Protein 3UMF (pdb70)

CATH classification: 3.40.50.300

Sequence (188 aa):
QKLAKAKVIFVLGGPGSGKGTQCEKLVQKFHFNHLSSGDLLRAEVQSGSPKGKELKAMMERGELVPLEVVLALLKEAMIKLVDKNCHFLIDGYPRELDQGIKFEKEVCPCLCVINFDVSEEVMRKRLLKRVDDNEETIVKRFRTFNELTKPVIEHYKQQNKVITIDASGTVDAIFDKVNHELQKFGVK

Structure (mmCIF, N/CA/C/O backbone):
data_3UMF
#
_entry.id   3UMF
#
_cell.length_a   82.695
_cell.length_b   82.695
_cell.length_c   66.730
_cell.angle_alpha   90.000
_cell.angle_beta   90.000
_cell.angle_gamma   90.000
#
_symmetry.space_group_name_H-M   'P 41 21 2'
#
loop_
_entity.id
_entity.type
_entity.pdbx_description
1 polymer 'Adenylate kinase'
2 water water
#
loop_
_atom_site.group_PDB
_atom_site.id
_atom_site.type_symbol
_atom_site.label_atom_id
_atom_site.label_alt_id
_atom_site.label_comp_id
_atom_site.label_asym_id
_atom_site.label_entity_id
_atom_site.label_seq_id
_atom_site.pdbx_PDB_ins_code
_atom_site.Cartn_x
_atom_site.Cartn_y
_atom_site.Cartn_z
_atom_site.occupancy
_atom_site.B_iso_or_equiv
_atom_site.auth_seq_id
_atom_site.auth_comp_id
_atom_site.auth_asym_id
_atom_site.auth_atom_id
_atom_site.pdbx_PDB_model_num
ATOM 1 N N . GLN A 1 24 ? 9.703 -17.409 -11.482 1.00 84.86 4 GLN A N 1
ATOM 2 C CA . GLN A 1 24 ? 10.472 -17.887 -10.340 1.00 79.03 4 GLN A CA 1
ATOM 3 C C . GLN A 1 24 ? 9.632 -17.835 -9.067 1.00 76.85 4 GLN A C 1
ATOM 4 O O . GLN A 1 24 ? 8.611 -17.150 -9.017 1.00 68.03 4 GLN A O 1
ATOM 6 N N . LYS A 1 25 ? 10.058 -18.573 -8.046 1.00 80.46 5 LYS A N 1
ATOM 7 C CA . LYS A 1 25 ? 9.412 -18.516 -6.739 1.00 80.85 5 LYS A CA 1
ATOM 8 C C . LYS A 1 25 ? 9.864 -17.251 -6.024 1.00 77.68 5 LYS A C 1
ATOM 9 O O . LYS A 1 25 ? 9.273 -16.834 -5.027 1.00 76.41 5 LYS A O 1
ATOM 11 N N . LEU A 1 26 ? 10.919 -16.648 -6.563 1.00 73.18 6 LEU A N 1
ATOM 12 C CA . LEU A 1 26 ? 11.493 -15.424 -6.033 1.00 72.92 6 LEU A CA 1
ATOM 13 C C . LEU A 1 26 ? 10.900 -14.213 -6.745 1.00 78.37 6 LEU A C 1
ATOM 14 O O . LEU A 1 26 ? 11.630 -13.345 -7.225 1.00 81.56 6 LEU A O 1
ATOM 19 N N . ALA A 1 27 ? 9.574 -14.166 -6.820 1.00 79.22 7 ALA A N 1
ATOM 20 C CA . ALA A 1 27 ? 8.879 -13.039 -7.426 1.00 78.46 7 ALA A CA 1
ATOM 21 C C . ALA A 1 27 ? 8.336 -12.157 -6.318 1.00 77.77 7 ALA A C 1
ATOM 22 O O . ALA A 1 27 ? 8.211 -10.940 -6.470 1.00 76.16 7 ALA A O 1
ATOM 24 N N . LYS A 1 28 ? 8.018 -12.790 -5.196 1.00 76.52 8 LYS A N 1
ATOM 25 C CA . LYS A 1 28 ? 7.523 -12.090 -4.022 1.00 74.76 8 LYS A CA 1
ATOM 26 C C . LYS A 1 28 ? 8.663 -11.492 -3.189 1.00 67.98 8 LYS A C 1
ATOM 27 O O . LYS A 1 28 ? 8.431 -10.633 -2.341 1.00 68.36 8 LYS A O 1
ATOM 29 N N . ALA A 1 29 ? 9.892 -11.932 -3.452 1.00 58.95 9 ALA A N 1
ATOM 30 C CA . ALA A 1 29 ? 11.054 -11.549 -2.646 1.00 47.07 9 ALA A CA 1
ATOM 31 C C . ALA A 1 29 ? 11.379 -10.056 -2.659 1.00 43.41 9 ALA A C 1
ATOM 32 O O . ALA A 1 29 ? 11.445 -9.427 -3.717 1.00 42.92 9 ALA A O 1
ATOM 34 N N . LYS A 1 30 ? 11.575 -9.504 -1.463 1.00 36.18 10 LYS A N 1
ATOM 35 C CA . LYS A 1 30 ? 12.033 -8.131 -1.283 1.00 38.20 10 LYS A CA 1
ATOM 36 C C . LYS A 1 30 ? 13.424 -8.158 -0.667 1.00 42.15 10 LYS A C 1
ATOM 37 O O . LYS A 1 30 ? 13.595 -8.581 0.476 1.00 41.96 10 LYS A O 1
ATOM 43 N N . VAL A 1 31 ? 14.415 -7.702 -1.426 1.00 34.59 11 VAL A N 1
ATOM 44 C CA . VAL A 1 31 ? 15.807 -7.808 -1.006 1.00 32.41 11 VAL A CA 1
ATOM 45 C C . VAL A 1 31 ? 16.391 -6.468 -0.580 1.00 31.87 11 VAL A C 1
ATOM 46 O O . VAL A 1 31 ? 16.348 -5.489 -1.328 1.00 32.13 11 VAL A O 1
ATOM 50 N N . ILE A 1 32 ? 16.935 -6.432 0.630 1.00 29.20 12 ILE A N 1
ATOM 51 C CA . ILE A 1 32 ? 17.555 -5.228 1.157 1.00 27.65 12 ILE A CA 1
ATOM 52 C C . ILE A 1 32 ? 19.057 -5.430 1.313 1.00 31.59 12 ILE A C 1
ATOM 53 O O . ILE A 1 32 ? 19.510 -6.168 2.191 1.00 30.08 12 ILE A O 1
ATOM 58 N N . PHE A 1 33 ? 19.831 -4.786 0.449 1.00 30.44 13 PHE A N 1
ATOM 59 C CA . PHE A 1 33 ? 21.281 -4.795 0.580 1.00 28.35 13 PHE A CA 1
ATOM 60 C C . PHE A 1 33 ? 21.680 -3.899 1.755 1.00 31.14 13 PHE A C 1
ATOM 61 O O . PHE A 1 33 ? 21.146 -2.801 1.911 1.00 26.31 13 PHE A O 1
ATOM 69 N N . VAL A 1 34 ? 22.610 -4.365 2.582 1.00 26.15 14 VAL A N 1
ATOM 70 C CA . VAL A 1 34 ? 23.091 -3.567 3.710 1.00 25.00 14 VAL A CA 1
ATOM 71 C C . VAL A 1 34 ? 24.602 -3.346 3.639 1.00 26.57 14 VAL A C 1
ATOM 72 O O . VAL A 1 34 ? 25.385 -4.301 3.591 1.00 27.47 14 VAL A O 1
ATOM 76 N N . LEU A 1 35 ? 25.000 -2.078 3.628 1.00 20.68 15 LEU A N 1
ATOM 77 C CA . LEU A 1 35 ? 26.410 -1.708 3.565 1.00 22.78 15 LEU A CA 1
ATOM 78 C C . LEU A 1 35 ? 26.835 -0.907 4.791 1.00 21.41 15 LEU A C 1
ATOM 79 O O . LEU A 1 35 ? 26.064 -0.108 5.320 1.00 22.00 15 LEU A O 1
ATOM 84 N N . GLY A 1 36 ? 28.068 -1.125 5.234 1.00 22.29 16 GLY A N 1
ATOM 85 C CA . GLY A 1 36 ? 28.609 -0.403 6.369 1.00 27.89 16 GLY A CA 1
ATOM 86 C C . GLY A 1 36 ? 30.029 -0.825 6.684 1.00 29.87 16 GLY A C 1
ATOM 87 O O . GLY A 1 36 ? 30.312 -2.012 6.858 1.00 31.80 16 GLY A O 1
ATOM 88 N N . GLY A 1 37 ? 30.928 0.152 6.757 1.00 26.25 17 GLY A N 1
ATOM 89 C CA . GLY A 1 37 ? 32.323 -0.126 7.037 1.00 24.61 17 GLY A CA 1
ATOM 90 C C . GLY A 1 37 ? 32.622 -0.059 8.520 1.00 21.98 17 GLY A C 1
ATOM 91 O O . GLY A 1 37 ? 31.705 -0.122 9.341 1.00 29.36 17 GLY A O 1
ATOM 92 N N . PRO A 1 38 ? 33.913 0.065 8.874 1.00 26.51 18 PRO A N 1
ATOM 93 C CA . PRO A 1 38 ? 34.340 0.162 10.276 1.00 24.25 18 PRO A CA 1
ATOM 94 C C . PRO A 1 38 ? 33.692 1.366 10.959 1.00 25.84 18 PRO A C 1
ATOM 95 O O . PRO A 1 38 ? 33.701 2.462 10.393 1.00 25.11 18 PRO A O 1
ATOM 99 N N . GLY A 1 39 ? 33.117 1.160 12.140 1.00 27.65 19 GLY A N 1
ATOM 100 C CA . GLY A 1 39 ? 32.479 2.238 12.877 1.00 33.46 19 GLY A CA 1
ATOM 101 C C . GLY A 1 39 ? 31.019 2.492 12.538 1.00 33.26 19 GLY A C 1
ATOM 102 O O . GLY A 1 39 ? 30.368 3.311 13.188 1.00 32.64 19 GLY A O 1
ATOM 103 N N . SER A 1 40 ? 30.497 1.798 11.529 1.00 27.56 20 SER A N 1
ATOM 104 C CA . SER A 1 40 ? 29.119 2.011 11.084 1.00 27.76 20 SER A CA 1
ATOM 105 C C . SER A 1 40 ? 28.081 1.480 12.070 1.00 34.55 20 SER A C 1
ATOM 106 O O . SER A 1 40 ? 26.988 2.036 12.192 1.00 30.23 20 SER A O 1
ATOM 109 N N . GLY A 1 41 ? 28.423 0.392 12.753 1.00 28.68 21 GLY A N 1
ATOM 110 C CA . GLY A 1 41 ? 27.504 -0.263 13.666 1.00 32.17 21 GLY A CA 1
ATOM 111 C C . GLY A 1 41 ? 26.383 -0.990 12.947 1.00 38.36 21 GLY A C 1
ATOM 112 O O . GLY A 1 41 ? 25.296 -1.158 13.501 1.00 36.40 21 GLY A O 1
ATOM 113 N N . LYS A 1 42 ? 26.647 -1.428 11.717 1.00 35.40 22 LYS A N 1
ATOM 114 C CA . LYS A 1 42 ? 25.621 -2.072 10.898 1.00 36.76 22 LYS A CA 1
ATOM 115 C C . LYS A 1 42 ? 25.182 -3.415 11.474 1.00 31.61 22 LYS A C 1
ATOM 116 O O . LYS A 1 42 ? 24.036 -3.829 11.291 1.00 33.20 22 LYS A O 1
ATOM 122 N N . GLY A 1 43 ? 26.093 -4.087 12.172 1.00 27.95 23 GLY A N 1
ATOM 123 C CA . GLY A 1 43 ? 25.799 -5.377 12.768 1.00 30.53 23 GLY A CA 1
ATOM 124 C C . GLY A 1 43 ? 24.657 -5.289 13.761 1.00 34.12 23 GLY A C 1
ATOM 125 O O . GLY A 1 43 ? 23.723 -6.092 13.718 1.00 38.12 23 GLY A O 1
ATOM 126 N N . THR A 1 44 ? 24.733 -4.308 14.655 1.00 31.56 24 THR A N 1
ATOM 127 C CA . THR A 1 44 ? 23.699 -4.098 15.657 1.00 38.86 24 THR A CA 1
ATOM 128 C C . THR A 1 44 ? 22.358 -3.777 14.998 1.00 34.76 24 THR A C 1
ATOM 129 O O . THR A 1 44 ? 21.326 -4.333 15.369 1.00 29.21 24 THR A O 1
ATOM 133 N N . GLN A 1 45 ? 22.384 -2.895 14.006 1.00 30.16 25 GLN A N 1
ATOM 134 C CA . GLN A 1 45 ? 21.166 -2.483 13.313 1.00 29.98 25 GLN A CA 1
ATOM 135 C C . GLN A 1 45 ? 20.479 -3.650 12.600 1.00 33.60 25 GLN A C 1
ATOM 136 O O . GLN A 1 45 ? 19.256 -3.772 12.650 1.00 32.40 25 GLN A O 1
ATOM 142 N N . CYS A 1 46 ? 21.264 -4.511 11.955 1.00 29.19 26 CYS A N 1
ATOM 143 C CA . CYS A 1 46 ? 20.714 -5.691 11.287 1.00 33.44 26 CYS A CA 1
ATOM 144 C C . CYS A 1 46 ? 20.032 -6.643 12.268 1.00 34.85 26 CYS A C 1
ATOM 145 O O . CYS A 1 46 ? 18.985 -7.213 11.960 1.00 31.43 26 CYS A O 1
ATOM 148 N N . GLU A 1 47 ? 20.629 -6.818 13.442 1.00 33.77 27 GLU A N 1
ATOM 149 C CA . GLU A 1 47 ? 20.050 -7.674 14.474 1.00 35.34 27 GLU A CA 1
ATOM 150 C C . GLU A 1 47 ? 18.703 -7.134 14.924 1.00 30.73 27 GLU A C 1
ATOM 151 O O . GLU A 1 47 ? 17.746 -7.887 15.094 1.00 30.40 27 GLU A O 1
ATOM 157 N N . LYS A 1 48 ? 18.639 -5.821 15.114 1.00 29.00 28 LYS A N 1
ATOM 158 C CA . LYS A 1 48 ? 17.422 -5.181 15.593 1.00 32.92 28 LYS A CA 1
ATOM 159 C C . LYS A 1 48 ? 16.322 -5.213 14.536 1.00 31.89 28 LYS A C 1
ATOM 160 O O . LYS A 1 48 ? 15.148 -5.367 14.865 1.00 33.19 28 LYS A O 1
ATOM 166 N N . LEU A 1 49 ? 16.705 -5.085 13.268 1.00 30.55 29 LEU A N 1
ATOM 167 C CA . LEU A 1 49 ? 15.746 -5.169 12.166 1.00 31.03 29 LEU A CA 1
ATOM 168 C C . LEU A 1 49 ? 15.120 -6.558 12.072 1.00 30.64 29 LEU A C 1
ATOM 169 O O . LEU A 1 49 ? 13.908 -6.693 11.913 1.00 31.49 29 LEU A O 1
ATOM 174 N N . VAL A 1 50 ? 15.957 -7.586 12.168 1.00 32.70 30 VAL A N 1
ATOM 175 C CA . VAL A 1 50 ? 15.488 -8.966 12.134 1.00 40.52 30 VAL A CA 1
ATOM 176 C C . VAL A 1 50 ? 14.569 -9.248 13.316 1.00 43.90 30 VAL A C 1
ATOM 177 O O . VAL A 1 50 ? 13.571 -9.954 13.184 1.00 46.02 30 VAL A O 1
ATOM 181 N N . GLN A 1 51 ? 14.898 -8.680 14.470 1.00 42.92 31 GLN A N 1
ATOM 182 C CA . GLN A 1 51 ? 14.084 -8.871 15.663 1.00 46.77 31 GLN A CA 1
ATOM 183 C C . GLN A 1 51 ? 12.711 -8.213 15.518 1.00 46.62 31 GLN A C 1
ATOM 184 O O . GLN A 1 51 ? 11.692 -8.817 15.850 1.00 44.06 31 GLN A O 1
ATOM 190 N N . LYS A 1 52 ? 12.683 -6.984 15.011 1.00 34.24 32 LYS A N 1
ATOM 191 C CA . LYS A 1 52 ? 11.426 -6.257 14.854 1.00 39.34 32 LYS A CA 1
ATOM 192 C C . LYS A 1 52 ? 10.590 -6.767 13.680 1.00 40.84 32 LYS A C 1
ATOM 193 O O . LYS A 1 52 ? 9.383 -6.963 13.814 1.00 43.18 32 LYS A O 1
ATOM 199 N N . PHE A 1 53 ? 11.227 -6.985 12.533 1.00 36.28 33 PHE A N 1
ATOM 200 C CA . PHE A 1 53 ? 10.486 -7.293 11.309 1.00 38.59 33 PHE A CA 1
ATOM 201 C C . PHE A 1 53 ? 10.467 -8.763 10.897 1.00 36.06 33 PHE A C 1
ATOM 202 O O . PHE A 1 53 ? 9.761 -9.124 9.956 1.00 41.47 33 PHE A O 1
ATOM 210 N N . HIS A 1 54 ? 11.251 -9.592 11.582 1.00 42.64 34 HIS A N 1
ATOM 211 C CA . HIS A 1 54 ? 11.333 -11.025 11.284 1.00 47.10 34 HIS A CA 1
ATOM 212 C C . HIS A 1 54 ? 11.933 -11.279 9.899 1.00 46.65 34 HIS A C 1
ATOM 213 O O . HIS A 1 54 ? 11.614 -12.274 9.243 1.00 39.38 34 HIS A O 1
ATOM 220 N N . PHE A 1 55 ? 12.804 -10.374 9.459 1.00 42.76 35 PHE A N 1
ATOM 221 C CA . PHE A 1 55 ? 13.496 -10.521 8.183 1.00 38.40 35 PHE A CA 1
ATOM 222 C C . PHE A 1 55 ? 14.349 -11.782 8.178 1.00 38.02 35 PHE A C 1
ATOM 223 O O . PHE A 1 55 ? 14.890 -12.170 9.211 1.00 41.64 35 PHE A O 1
ATOM 231 N N . ASN A 1 56 ? 14.475 -12.426 7.021 1.00 37.36 36 ASN A N 1
ATOM 232 C CA . ASN A 1 56 ? 15.531 -13.422 6.850 1.00 38.50 36 ASN A CA 1
ATOM 233 C C . ASN A 1 56 ? 16.871 -12.693 6.805 1.00 39.23 36 ASN A C 1
ATOM 234 O O . ASN A 1 56 ? 16.979 -11.615 6.219 1.00 45.57 36 ASN A O 1
ATOM 239 N N . HIS A 1 57 ? 17.887 -13.265 7.439 1.00 39.60 37 HIS A N 1
ATOM 240 C CA . HIS A 1 57 ? 19.192 -12.622 7.498 1.00 41.40 37 HIS A CA 1
ATOM 241 C C . HIS A 1 57 ? 20.243 -13.514 6.844 1.00 41.88 37 HIS A C 1
ATOM 242 O O . HIS A 1 57 ? 20.519 -14.618 7.317 1.00 42.45 37 HIS A O 1
ATOM 249 N N . LEU A 1 58 ? 20.815 -13.032 5.746 1.00 38.25 38 LEU A N 1
ATOM 250 C CA . LEU A 1 58 ? 21.791 -13.807 4.992 1.00 33.70 38 LEU A CA 1
ATOM 251 C C . LEU A 1 58 ? 23.140 -13.101 4.948 1.00 29.81 38 LEU A C 1
ATOM 252 O O . LEU A 1 58 ? 23.209 -11.882 4.809 1.00 28.02 38 LEU A O 1
ATOM 257 N N . SER A 1 59 ? 24.212 -13.878 5.058 1.00 30.36 39 SER A N 1
ATOM 258 C CA . SER A 1 59 ? 25.559 -13.358 4.873 1.00 35.70 39 SER A CA 1
ATOM 259 C C . SER A 1 59 ? 26.380 -14.392 4.114 1.00 35.45 39 SER A C 1
ATOM 260 O O . SER A 1 59 ? 26.161 -15.592 4.268 1.00 34.96 39 SER A O 1
ATOM 263 N N . SER A 1 60 ? 27.318 -13.929 3.293 1.00 34.62 40 SER A N 1
ATOM 264 C CA . SER A 1 60 ? 28.122 -14.836 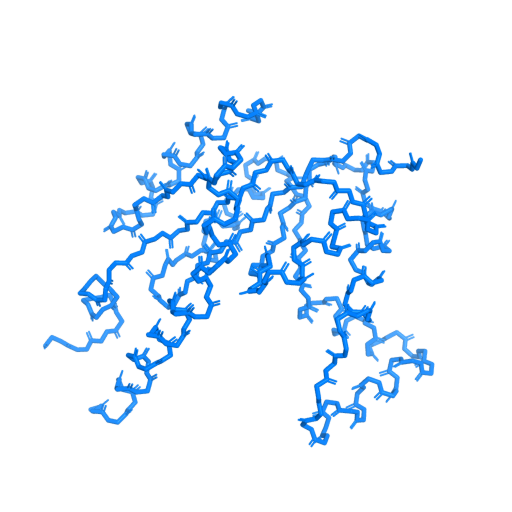2.488 1.00 39.88 40 SER A CA 1
ATOM 265 C C . SER A 1 60 ? 28.970 -15.736 3.378 1.00 37.04 40 SER A C 1
ATOM 266 O O . SER A 1 60 ? 29.112 -16.926 3.105 1.00 36.16 40 SER A O 1
ATOM 269 N N . GLY A 1 61 ? 29.511 -15.159 4.449 1.00 30.67 41 GLY A N 1
ATOM 270 C CA . GLY A 1 61 ? 30.298 -15.900 5.420 1.00 31.56 41 GLY A CA 1
ATOM 271 C C . GLY A 1 61 ? 29.574 -17.092 6.023 1.00 30.43 41 GLY A C 1
ATOM 272 O O . GLY A 1 61 ? 30.133 -18.187 6.097 1.00 29.88 41 GLY A O 1
ATOM 273 N N . ASP A 1 62 ? 28.334 -16.886 6.457 1.00 25.25 42 ASP A N 1
ATOM 274 C CA . ASP A 1 62 ? 27.541 -17.964 7.047 1.00 29.76 42 ASP A CA 1
ATOM 275 C C . ASP A 1 62 ? 27.141 -19.021 6.020 1.00 28.51 42 ASP A C 1
ATOM 276 O O . ASP A 1 62 ? 27.066 -20.208 6.337 1.00 26.59 42 ASP A O 1
ATOM 281 N N . LEU A 1 63 ? 26.872 -18.588 4.793 1.00 30.43 43 LEU A N 1
ATOM 282 C CA . LEU A 1 63 ? 26.484 -19.521 3.741 1.00 29.57 43 LEU A CA 1
ATOM 283 C C . LEU A 1 63 ? 27.667 -20.381 3.301 1.00 25.67 43 LEU A C 1
ATOM 284 O O . LEU A 1 63 ? 27.501 -21.562 3.011 1.00 23.87 43 LEU A O 1
ATOM 289 N N . LEU A 1 64 ? 28.858 -19.784 3.263 1.00 23.23 44 LEU A N 1
ATOM 290 C CA . LEU A 1 64 ? 30.081 -20.512 2.925 1.00 28.56 44 LEU A CA 1
ATOM 291 C C . LEU A 1 64 ? 30.445 -21.528 4.003 1.00 29.02 44 LEU A C 1
ATOM 292 O O . LEU A 1 64 ? 30.893 -22.636 3.702 1.00 29.62 44 LEU A O 1
ATOM 297 N N . ARG A 1 65 ? 30.256 -21.143 5.261 1.00 27.60 45 ARG A N 1
ATOM 298 C CA . ARG A 1 65 ? 30.533 -22.041 6.377 1.00 26.64 45 ARG A CA 1
ATOM 299 C C . ARG A 1 65 ? 29.590 -23.240 6.348 1.00 30.16 45 ARG A C 1
ATOM 300 O O . ARG A 1 65 ? 29.989 -24.364 6.658 1.00 25.46 45 ARG A O 1
ATOM 308 N N . ALA A 1 66 ? 28.340 -22.993 5.972 1.00 27.24 46 ALA A N 1
ATOM 309 C CA . ALA A 1 66 ? 27.342 -24.054 5.892 1.00 32.64 46 ALA A CA 1
ATOM 310 C C . ALA A 1 66 ? 27.652 -25.029 4.759 1.00 30.21 46 ALA A C 1
ATOM 311 O O . ALA A 1 66 ? 27.395 -26.224 4.878 1.00 29.78 46 ALA A O 1
ATOM 313 N N . GLU A 1 67 ? 28.209 -24.516 3.665 1.00 33.45 47 GLU A N 1
ATOM 314 C CA . GLU A 1 67 ? 28.587 -25.366 2.538 1.00 34.93 47 GLU A CA 1
ATOM 315 C C . GLU A 1 67 ? 29.769 -26.264 2.906 1.00 29.36 47 GLU A C 1
ATOM 316 O O . GLU A 1 67 ? 29.786 -27.447 2.571 1.00 28.59 47 GLU A O 1
ATOM 322 N N . VAL A 1 68 ? 30.750 -25.699 3.604 1.00 26.71 48 VAL A N 1
ATOM 323 C CA . VAL A 1 68 ? 31.884 -26.471 4.103 1.00 31.66 48 VAL A CA 1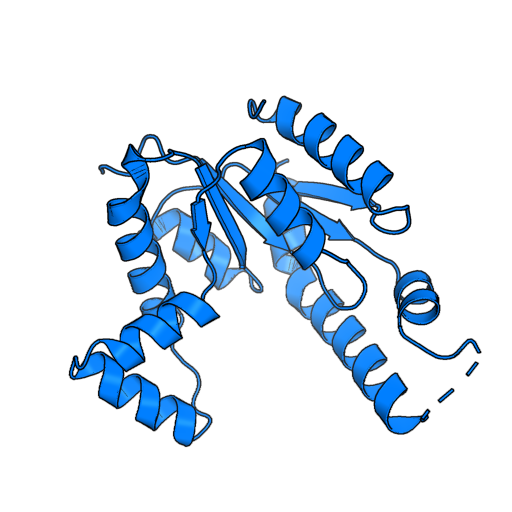
ATOM 324 C C . VAL A 1 68 ? 31.437 -27.573 5.075 1.00 37.93 48 VAL A C 1
ATOM 325 O O . VAL A 1 68 ? 31.976 -28.680 5.059 1.00 43.08 48 VAL A O 1
ATOM 329 N N . GLN A 1 69 ? 30.440 -27.275 5.903 1.00 32.22 49 GLN A N 1
ATOM 330 C CA . GLN A 1 69 ? 29.920 -28.250 6.865 1.00 35.39 49 GLN A CA 1
ATOM 331 C C . GLN A 1 69 ? 28.953 -29.260 6.234 1.00 37.02 49 GLN A C 1
ATOM 332 O O . GLN A 1 69 ? 28.503 -30.191 6.900 1.00 38.17 49 GLN A O 1
ATOM 338 N N . SER A 1 70 ? 28.637 -29.078 4.954 1.00 36.16 50 SER A N 1
ATOM 339 C CA . SER A 1 70 ? 27.644 -29.918 4.277 1.00 36.94 50 SER A CA 1
ATOM 340 C C . SER A 1 70 ? 28.155 -31.320 3.949 1.00 31.77 50 SER A C 1
ATOM 341 O O . SER A 1 70 ? 27.369 -32.259 3.829 1.00 35.03 50 SER A O 1
ATOM 344 N N . GLY A 1 71 ? 29.467 -31.452 3.784 1.00 32.61 51 GLY A N 1
ATOM 345 C CA . GLY A 1 71 ? 30.065 -32.724 3.422 1.00 31.67 51 GLY A CA 1
ATOM 346 C C . GLY A 1 71 ? 30.127 -32.958 1.923 1.00 36.44 51 GLY A C 1
ATOM 347 O O . GLY A 1 71 ? 30.645 -33.979 1.471 1.00 43.91 51 GLY A O 1
ATOM 348 N N . SER A 1 72 ? 29.597 -32.015 1.150 1.00 36.00 52 SER A N 1
ATOM 349 C CA . SER A 1 72 ? 29.594 -32.120 -0.307 1.00 38.87 52 SER A CA 1
ATOM 350 C C . SER A 1 72 ? 31.007 -31.984 -0.872 1.00 41.66 52 SER A C 1
ATOM 351 O O . SER A 1 72 ? 31.870 -31.376 -0.239 1.00 40.94 52 SER A O 1
ATOM 354 N N . PRO A 1 73 ? 31.253 -32.561 -2.063 1.00 48.18 53 PRO A N 1
ATOM 355 C CA . PRO A 1 73 ? 32.556 -32.388 -2.715 1.00 48.18 53 PRO A CA 1
ATOM 356 C C . PRO A 1 73 ? 32.895 -30.912 -2.916 1.00 45.90 53 PRO A C 1
ATOM 357 O O . PRO A 1 73 ? 34.037 -30.506 -2.697 1.00 45.43 53 PRO A O 1
ATOM 361 N N . LYS A 1 74 ? 31.900 -30.128 -3.321 1.00 44.75 54 LYS A N 1
ATOM 362 C CA . LYS A 1 74 ? 32.046 -28.683 -3.479 1.00 45.66 54 LYS A CA 1
ATOM 363 C C . LYS A 1 74 ? 32.478 -28.016 -2.176 1.00 40.98 54 LYS A C 1
ATOM 364 O O . LYS A 1 74 ? 33.337 -27.133 -2.177 1.00 39.27 54 LYS A O 1
ATOM 370 N N . GLY A 1 75 ? 31.877 -28.444 -1.069 1.00 32.61 55 GLY A N 1
ATOM 371 C CA . GLY A 1 75 ? 32.214 -27.911 0.238 1.00 36.44 55 GLY A CA 1
ATOM 372 C C . GLY A 1 75 ? 33.641 -28.232 0.634 1.00 35.83 55 GLY A C 1
ATOM 373 O O . GLY A 1 75 ? 34.303 -27.438 1.306 1.00 32.42 55 GLY A O 1
ATOM 374 N N . LYS A 1 76 ? 34.112 -29.403 0.218 1.00 33.01 56 LYS A N 1
ATOM 375 C CA . LYS A 1 76 ? 35.466 -29.841 0.527 1.00 35.62 56 LYS A CA 1
ATOM 376 C C . LYS A 1 76 ? 36.489 -29.062 -0.287 1.00 37.98 56 LYS A C 1
ATOM 377 O O . LYS A 1 76 ? 37.583 -28.768 0.194 1.00 39.07 56 LYS A O 1
ATOM 383 N N . GLU A 1 77 ? 36.130 -28.730 -1.523 1.00 37.86 57 GLU A N 1
ATOM 384 C CA . GLU A 1 77 ? 37.003 -27.928 -2.370 1.00 39.46 57 GLU A CA 1
ATOM 385 C C . GLU A 1 77 ? 37.010 -26.469 -1.931 1.00 32.33 57 GLU A C 1
ATOM 386 O O . GLU A 1 77 ? 38.039 -25.797 -2.022 1.00 30.62 57 GLU A O 1
ATOM 392 N N . LEU A 1 78 ? 35.867 -25.981 -1.455 1.00 33.13 58 LEU A N 1
ATOM 393 C CA . LEU A 1 78 ? 35.793 -24.630 -0.903 1.00 33.23 58 LEU A CA 1
ATOM 394 C C . LEU A 1 78 ? 36.747 -24.485 0.271 1.00 30.82 58 LEU A C 1
ATOM 395 O O . LEU A 1 78 ? 37.476 -23.500 0.371 1.00 31.69 58 LEU A O 1
ATOM 400 N N . LYS A 1 79 ? 36.733 -25.481 1.152 1.00 29.46 59 LYS A N 1
ATOM 401 C CA . LYS A 1 79 ? 37.579 -25.489 2.340 1.00 31.75 59 LYS A CA 1
ATOM 402 C C . LYS A 1 79 ? 39.061 -25.488 1.968 1.00 33.54 59 LYS A C 1
ATOM 403 O O . LYS A 1 79 ? 39.853 -24.745 2.548 1.00 36.85 59 LYS A O 1
ATOM 409 N N . ALA A 1 80 ? 39.427 -26.311 0.989 1.00 36.00 60 ALA A N 1
ATOM 410 C CA . ALA A 1 80 ? 40.808 -26.375 0.520 1.00 38.75 60 ALA A CA 1
ATOM 411 C C . ALA A 1 80 ? 41.241 -25.059 -0.119 1.00 39.59 60 ALA A C 1
ATOM 412 O O . ALA A 1 80 ? 42.384 -24.634 0.043 1.00 41.68 60 ALA A O 1
ATOM 414 N N . MET A 1 81 ? 40.323 -24.419 -0.842 1.00 39.67 61 MET A N 1
ATOM 415 C CA . MET A 1 81 ? 40.589 -23.115 -1.448 1.00 38.12 61 MET A CA 1
ATOM 416 C C . MET A 1 81 ? 40.820 -22.059 -0.373 1.00 39.63 61 MET A C 1
ATOM 417 O O . MET A 1 81 ? 41.759 -21.269 -0.458 1.00 43.66 61 MET A O 1
ATOM 422 N N . MET A 1 82 ? 39.950 -22.051 0.633 1.00 34.47 62 MET A N 1
ATOM 423 C CA . MET A 1 82 ? 40.070 -21.127 1.755 1.00 40.08 62 MET A CA 1
ATOM 424 C C . MET A 1 82 ? 41.395 -21.319 2.484 1.00 41.61 62 MET A C 1
ATOM 425 O O . MET A 1 82 ? 42.049 -20.350 2.867 1.00 44.13 62 MET A O 1
ATOM 430 N N . GLU A 1 83 ? 41.789 -22.576 2.663 1.00 42.03 63 GLU A N 1
ATOM 431 C CA . GLU A 1 83 ? 43.031 -22.909 3.350 1.00 47.80 63 GLU A CA 1
ATOM 432 C C . GLU A 1 83 ? 44.247 -22.328 2.627 1.00 50.51 63 GLU A C 1
ATOM 433 O O . GLU A 1 83 ? 45.212 -21.905 3.264 1.00 48.32 63 GLU A O 1
ATOM 439 N N . ARG A 1 84 ? 44.187 -22.294 1.297 1.00 45.96 64 ARG A N 1
ATOM 440 C CA . ARG A 1 84 ? 45.273 -21.745 0.486 1.00 45.98 64 ARG A CA 1
ATOM 441 C C . ARG A 1 84 ? 45.242 -20.220 0.420 1.00 48.72 64 ARG A C 1
ATOM 442 O O . ARG A 1 84 ? 46.191 -19.596 -0.056 1.00 53.14 64 ARG A O 1
ATOM 450 N N . GLY A 1 85 ? 44.151 -19.625 0.888 1.00 47.47 65 GLY A N 1
ATOM 451 C CA . GLY A 1 85 ? 43.980 -18.187 0.803 1.00 46.93 65 GLY A CA 1
ATOM 452 C C . GLY A 1 85 ? 43.511 -17.767 -0.576 1.00 50.11 65 GLY A C 1
ATOM 453 O O . GLY A 1 85 ? 43.685 -16.615 -0.981 1.00 51.79 65 GLY A O 1
ATOM 454 N N . GLU A 1 86 ? 42.919 -18.714 -1.299 1.00 46.57 66 GLU A N 1
ATOM 455 C CA . GLU A 1 86 ? 42.352 -18.448 -2.616 1.00 47.38 66 GLU A CA 1
ATOM 456 C C . GLU A 1 86 ? 41.016 -17.724 -2.507 1.00 49.25 66 GLU A C 1
ATOM 457 O O . GLU A 1 86 ? 40.308 -17.841 -1.503 1.00 53.84 66 GLU A O 1
ATOM 463 N N . LEU A 1 87 ? 40.673 -16.984 -3.554 1.00 47.99 67 LEU A N 1
ATOM 464 C CA . LEU A 1 87 ? 39.415 -16.258 -3.595 1.00 52.67 67 LEU A CA 1
ATOM 465 C C . LEU A 1 87 ? 38.264 -17.178 -3.984 1.00 47.65 67 LEU A C 1
ATOM 466 O O . LEU A 1 87 ? 38.386 -17.974 -4.916 1.00 47.64 67 LEU A O 1
ATOM 471 N N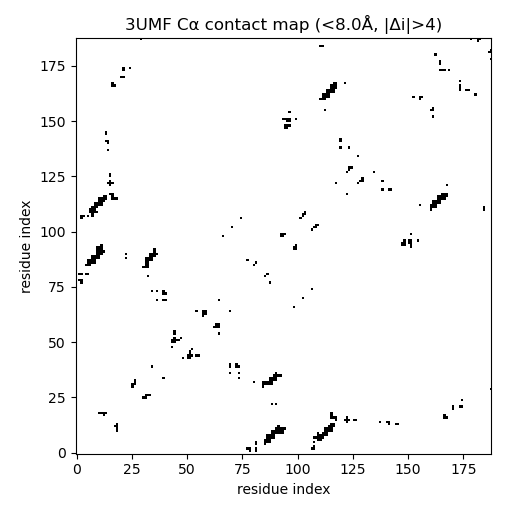 . VAL A 1 88 ? 37.151 -17.075 -3.268 1.00 43.65 68 VAL A N 1
ATOM 472 C CA . VAL A 1 88 ? 35.941 -17.786 -3.653 1.00 44.70 68 VAL A CA 1
ATOM 473 C C . VAL A 1 88 ? 35.243 -17.002 -4.758 1.00 43.66 68 VAL A C 1
ATOM 474 O O . VAL A 1 88 ? 34.960 -15.815 -4.592 1.00 41.47 68 VAL A O 1
ATOM 478 N N . PRO A 1 89 ? 34.981 -17.657 -5.903 1.00 46.62 69 PRO A N 1
ATOM 479 C CA . PRO A 1 89 ? 34.344 -16.970 -7.033 1.00 51.14 69 PRO A CA 1
ATOM 480 C C . PRO A 1 89 ? 32.974 -16.401 -6.667 1.00 47.03 69 PRO A C 1
ATOM 481 O O . PRO A 1 89 ? 32.281 -16.966 -5.817 1.00 41.32 69 PRO A O 1
ATOM 485 N N . LEU A 1 90 ? 32.603 -15.292 -7.297 1.00 48.23 70 LEU A N 1
ATOM 486 C CA . LEU A 1 90 ? 31.315 -14.651 -7.046 1.00 48.78 70 LEU A CA 1
ATOM 487 C C . LEU A 1 90 ? 30.157 -15.589 -7.380 1.00 42.92 70 LEU A C 1
ATOM 488 O O . LEU A 1 90 ? 29.130 -15.586 -6.703 1.00 37.69 70 LEU A O 1
ATOM 493 N N . GLU A 1 91 ? 30.344 -16.400 -8.418 1.00 40.28 71 GLU A N 1
ATOM 494 C CA . GLU A 1 91 ? 29.332 -17.352 -8.863 1.00 44.74 71 GLU A CA 1
ATOM 495 C C . GLU A 1 91 ? 28.946 -18.340 -7.759 1.00 43.63 71 GLU A C 1
ATOM 496 O O . GLU A 1 91 ? 27.781 -18.726 -7.641 1.00 42.93 71 GLU A O 1
ATOM 502 N N . VAL A 1 92 ? 29.925 -18.747 -6.955 1.00 44.88 72 VAL A N 1
ATOM 503 C CA . VAL A 1 92 ? 29.677 -19.673 -5.852 1.00 46.38 72 VAL A CA 1
ATOM 504 C C . VAL A 1 92 ? 28.813 -19.032 -4.765 1.00 40.57 72 VAL A C 1
ATOM 505 O O . VAL A 1 92 ? 27.842 -19.631 -4.301 1.00 41.18 72 VAL A O 1
ATOM 509 N N . VAL A 1 93 ? 29.171 -17.815 -4.366 1.00 33.61 73 VAL A N 1
ATOM 510 C CA . VAL A 1 93 ? 28.414 -17.081 -3.360 1.00 35.13 73 VAL A CA 1
ATOM 511 C C . VAL A 1 93 ? 26.998 -16.803 -3.854 1.00 38.39 73 VAL A C 1
ATOM 512 O O . VAL A 1 93 ? 26.027 -16.938 -3.107 1.00 38.19 73 VAL A O 1
ATOM 516 N N . LEU A 1 94 ? 26.896 -16.428 -5.124 1.00 32.35 74 LEU A N 1
ATOM 517 C CA . LEU A 1 94 ? 25.618 -16.107 -5.746 1.00 36.60 74 LEU A CA 1
ATOM 518 C C . LEU A 1 94 ? 24.671 -17.307 -5.740 1.00 37.17 74 LEU A C 1
ATOM 519 O O . LEU A 1 94 ? 23.489 -17.172 -5.425 1.00 36.17 74 LEU A O 1
ATOM 524 N N . ALA A 1 95 ? 25.198 -18.480 -6.077 1.00 35.42 75 ALA A N 1
ATOM 525 C CA . ALA A 1 95 ? 24.405 -19.704 -6.071 1.00 38.02 75 ALA A CA 1
ATOM 526 C C . ALA A 1 95 ? 23.942 -20.069 -4.660 1.00 39.16 75 ALA A C 1
ATOM 527 O O . ALA A 1 95 ? 22.826 -20.551 -4.473 1.00 38.21 75 ALA A O 1
ATOM 529 N N . LEU A 1 96 ? 24.797 -19.835 -3.670 1.00 41.04 76 LEU A N 1
ATOM 530 C CA . LEU A 1 96 ? 24.440 -20.110 -2.282 1.00 39.68 76 LEU A CA 1
ATOM 531 C C . LEU A 1 96 ? 23.330 -19.176 -1.805 1.00 35.37 76 LEU A C 1
ATOM 532 O O . LEU A 1 96 ? 22.402 -19.608 -1.120 1.00 33.46 76 LEU A O 1
ATOM 537 N N . LEU A 1 97 ? 23.432 -17.901 -2.174 1.00 29.85 77 LEU A N 1
ATOM 538 C CA . LEU A 1 97 ? 22.401 -16.915 -1.851 1.00 31.11 77 LEU A CA 1
ATOM 539 C C . LEU A 1 97 ? 21.054 -17.319 -2.437 1.00 34.82 77 LEU A C 1
ATOM 540 O O . LEU A 1 97 ? 20.052 -17.377 -1.727 1.00 34.32 77 LEU A O 1
ATOM 545 N N . LYS A 1 98 ? 21.049 -17.602 -3.735 1.00 31.91 78 LYS A N 1
ATOM 546 C CA . LYS A 1 98 ? 19.841 -18.000 -4.447 1.00 36.81 78 LYS A CA 1
ATOM 547 C C . LYS A 1 98 ? 19.219 -19.240 -3.818 1.00 38.05 78 LYS A C 1
ATOM 548 O O . LYS A 1 98 ? 18.004 -19.313 -3.640 1.00 39.66 78 LYS A O 1
ATOM 554 N N . GLU A 1 99 ? 20.063 -20.208 -3.475 1.00 40.31 79 GLU A N 1
ATOM 555 C CA . GLU A 1 99 ? 19.596 -21.456 -2.886 1.00 46.21 79 GLU A CA 1
ATOM 556 C C . GLU A 1 99 ? 18.956 -21.207 -1.525 1.00 39.58 79 GLU A C 1
ATOM 557 O O . GLU A 1 99 ? 17.930 -21.801 -1.198 1.00 39.08 79 GLU A O 1
ATOM 563 N N . ALA A 1 100 ? 19.561 -20.324 -0.738 1.00 31.86 80 ALA A N 1
ATOM 564 C CA . ALA A 1 100 ? 19.031 -19.986 0.577 1.00 33.25 80 ALA A CA 1
ATOM 565 C C . ALA A 1 100 ? 17.711 -19.215 0.486 1.00 38.88 80 ALA A C 1
ATOM 566 O O . ALA A 1 100 ? 16.814 -19.410 1.306 1.00 42.53 80 ALA A O 1
ATOM 568 N N . MET A 1 101 ? 17.590 -18.352 -0.520 1.00 30.70 81 MET A N 1
ATOM 569 C CA . MET A 1 101 ? 16.385 -17.543 -0.692 1.00 32.53 81 MET A CA 1
ATOM 570 C C . MET A 1 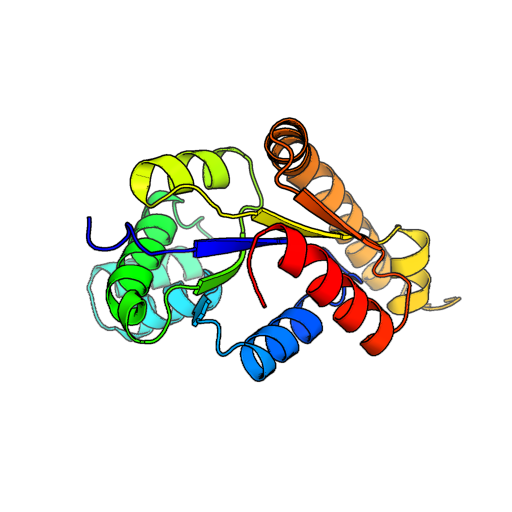101 ? 15.171 -18.379 -1.110 1.00 43.84 81 MET A C 1
ATOM 571 O O . MET A 1 101 ? 14.066 -18.164 -0.610 1.00 45.13 81 MET A O 1
ATOM 576 N N . ILE A 1 102 ? 15.382 -19.328 -2.019 1.00 43.12 82 ILE A N 1
ATOM 577 C CA . ILE A 1 102 ? 14.325 -20.234 -2.466 1.00 49.68 82 ILE A CA 1
ATOM 578 C C . ILE A 1 102 ? 13.819 -21.052 -1.286 1.00 54.47 82 ILE A C 1
ATOM 579 O O . ILE A 1 102 ? 12.625 -21.343 -1.168 1.00 53.84 82 ILE A O 1
ATOM 584 N N . LYS A 1 103 ? 14.747 -21.390 -0.399 1.00 52.54 83 LYS A N 1
ATOM 585 C CA . LYS A 1 103 ? 14.482 -22.214 0.766 1.00 55.20 83 LYS A CA 1
ATOM 586 C C . LYS A 1 103 ? 13.700 -21.459 1.847 1.00 55.68 83 LYS A C 1
ATOM 587 O O . LYS A 1 103 ? 12.977 -22.071 2.633 1.00 59.52 83 LYS A O 1
ATOM 593 N N . LEU A 1 104 ? 13.826 -20.133 1.877 1.00 49.70 84 LEU A N 1
ATOM 594 C CA . LEU A 1 104 ? 13.268 -19.335 2.974 1.00 48.65 84 LEU A CA 1
ATOM 595 C C . LEU A 1 104 ? 12.199 -18.313 2.574 1.00 52.31 84 LEU A C 1
ATOM 596 O O . LEU A 1 104 ? 11.674 -17.601 3.434 1.00 56.22 84 LEU A O 1
ATOM 601 N N . VAL A 1 105 ? 11.876 -18.234 1.287 1.00 47.88 85 VAL A N 1
ATOM 602 C CA . VAL A 1 105 ? 11.016 -17.158 0.796 1.00 52.97 85 VAL A CA 1
ATOM 603 C C . VAL A 1 105 ? 9.582 -17.232 1.334 1.00 65.25 85 VAL A C 1
ATOM 604 O O . VAL A 1 105 ? 8.858 -16.235 1.325 1.00 68.84 85 VAL A O 1
ATOM 608 N N . ASP A 1 106 ? 9.174 -18.399 1.824 1.00 71.44 86 ASP A N 1
ATOM 609 C CA . ASP A 1 106 ? 7.793 -18.570 2.276 1.00 74.99 86 ASP A CA 1
ATOM 610 C C . ASP A 1 106 ? 7.609 -18.391 3.780 1.00 76.48 86 ASP A C 1
ATOM 611 O O . ASP A 1 106 ? 6.482 -18.309 4.265 1.00 83.89 86 ASP A O 1
ATOM 616 N N . LYS A 1 107 ? 8.712 -18.336 4.519 1.00 72.67 87 LYS A N 1
ATOM 617 C CA . LYS A 1 107 ? 8.648 -17.974 5.930 1.00 70.35 87 LYS A CA 1
ATOM 618 C C . LYS A 1 107 ? 8.529 -16.460 6.022 1.00 64.59 87 LYS A C 1
ATOM 619 O O . LYS A 1 107 ? 7.769 -15.924 6.832 1.00 62.81 87 LYS A O 1
ATOM 621 N N . ASN A 1 108 ? 9.288 -15.782 5.165 1.00 55.77 88 ASN A N 1
ATOM 622 C CA . ASN A 1 108 ? 9.253 -14.330 5.053 1.00 54.78 88 ASN A CA 1
ATOM 623 C C . ASN A 1 108 ? 9.798 -13.895 3.696 1.00 51.52 88 ASN A C 1
ATOM 624 O O . ASN A 1 108 ? 10.825 -14.404 3.244 1.00 52.41 88 ASN A O 1
ATOM 629 N N . CYS A 1 109 ? 9.109 -12.962 3.045 1.00 47.01 89 CYS A N 1
ATOM 630 C CA . CYS A 1 109 ? 9.494 -12.524 1.704 1.00 48.75 89 CYS A CA 1
ATOM 631 C C . CYS A 1 109 ? 10.677 -11.556 1.708 1.00 44.31 89 CYS A C 1
ATOM 632 O O . CYS A 1 109 ? 11.273 -11.295 0.662 1.00 47.42 89 CYS A O 1
ATOM 635 N N . HIS A 1 110 ? 11.013 -11.021 2.879 1.00 44.18 90 HIS A N 1
ATOM 636 C CA . HIS A 1 110 ? 12.112 -10.060 2.981 1.00 42.22 90 HIS A CA 1
ATOM 637 C C . HIS A 1 110 ? 13.443 -10.735 3.300 1.00 37.36 90 HIS A C 1
ATOM 638 O O . HIS A 1 110 ? 13.500 -11.709 4.051 1.00 41.96 90 HIS A O 1
ATOM 645 N N . PHE A 1 111 ? 14.512 -10.193 2.730 1.00 30.92 91 PHE A N 1
ATOM 646 C CA . PHE A 1 111 ? 15.858 -10.677 2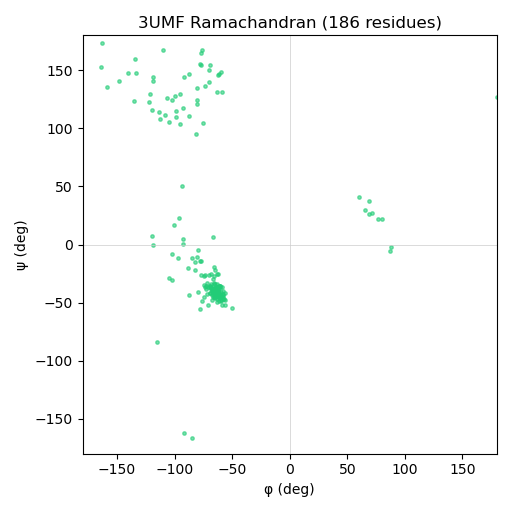.987 1.00 33.44 91 PHE A CA 1
ATOM 647 C C . PHE A 1 111 ? 16.793 -9.503 3.226 1.00 34.62 91 PHE A C 1
ATOM 648 O O . PHE A 1 111 ? 16.889 -8.602 2.391 1.00 32.91 91 PHE A O 1
ATOM 656 N N . LEU A 1 112 ? 17.458 -9.507 4.377 1.00 30.79 92 LEU A N 1
ATOM 657 C CA . LEU A 1 112 ? 18.567 -8.596 4.622 1.00 31.44 92 LEU A CA 1
ATOM 658 C C . LEU A 1 112 ? 19.847 -9.310 4.221 1.00 32.12 92 LEU A C 1
ATOM 659 O O . LEU A 1 112 ? 20.185 -10.348 4.796 1.00 33.07 92 LEU A O 1
ATOM 664 N N . ILE A 1 113 ? 20.552 -8.779 3.228 1.00 30.38 93 ILE A N 1
ATOM 665 C CA . ILE A 1 113 ? 21.858 -9.322 2.873 1.00 32.91 93 ILE A CA 1
ATOM 666 C C . ILE A 1 113 ? 22.938 -8.459 3.506 1.00 33.58 93 ILE A C 1
ATOM 667 O O . ILE A 1 113 ? 23.160 -7.320 3.089 1.00 30.21 93 ILE A O 1
ATOM 672 N N . ASP A 1 114 ? 23.616 -9.018 4.501 1.00 33.57 94 ASP A N 1
ATOM 673 C CA . ASP A 1 114 ? 24.576 -8.273 5.305 1.00 37.30 94 ASP A CA 1
ATOM 674 C C . ASP A 1 114 ? 25.919 -8.140 4.591 1.00 38.04 94 ASP A C 1
ATOM 675 O O . ASP A 1 114 ? 26.551 -9.140 4.245 1.00 37.47 94 ASP A O 1
ATOM 680 N N . GLY A 1 115 ? 26.345 -6.899 4.367 1.00 33.91 95 GLY A N 1
ATOM 681 C CA . GLY A 1 115 ? 27.640 -6.623 3.766 1.00 32.08 95 GLY A CA 1
ATOM 682 C C . GLY A 1 115 ? 27.729 -7.019 2.301 1.00 39.37 95 GLY A C 1
ATOM 683 O O . GLY A 1 115 ? 28.768 -7.498 1.844 1.00 40.12 95 GLY A O 1
ATOM 684 N N . TYR A 1 116 ? 26.638 -6.815 1.567 1.00 36.65 96 TYR A N 1
ATOM 685 C CA . TYR A 1 116 ? 26.572 -7.159 0.149 1.00 31.72 96 TYR A CA 1
ATOM 686 C C . TYR A 1 116 ? 25.647 -6.176 -0.560 1.00 33.14 96 TYR A C 1
ATOM 687 O O . TYR A 1 116 ? 24.629 -5.782 0.001 1.00 30.42 96 TYR A O 1
ATOM 696 N N . PRO A 1 117 ? 26.004 -5.759 -1.789 1.00 36.50 97 PRO A N 1
ATOM 697 C CA . PRO A 1 117 ? 27.246 -6.075 -2.499 1.00 35.74 97 PRO A CA 1
ATOM 698 C C . PRO A 1 117 ? 28.349 -5.078 -2.161 1.00 39.93 97 PRO A C 1
ATOM 699 O O . PRO A 1 117 ? 28.071 -3.900 -1.947 1.00 43.42 97 PRO A O 1
ATOM 703 N N . ARG A 1 118 ? 29.592 -5.544 -2.126 1.00 40.27 98 ARG A N 1
ATOM 704 C CA . ARG A 1 118 ? 30.717 -4.660 -1.850 1.00 39.38 98 ARG A CA 1
ATOM 705 C C . ARG A 1 118 ? 31.253 -4.040 -3.139 1.00 43.90 98 ARG A C 1
ATOM 706 O O . ARG A 1 118 ? 31.926 -3.010 -3.108 1.00 42.47 98 ARG A O 1
ATOM 714 N N . GLU A 1 119 ? 30.949 -4.672 -4.269 1.00 32.54 99 GLU A N 1
ATOM 715 C CA . GLU A 1 119 ? 31.404 -4.191 -5.571 1.00 36.49 99 GLU A CA 1
ATOM 716 C C . GLU A 1 119 ? 30.268 -4.215 -6.597 1.00 40.87 99 GLU A C 1
ATOM 717 O O . GLU A 1 119 ? 29.275 -4.925 -6.421 1.00 39.18 99 GLU A O 1
ATOM 723 N N . LEU A 1 120 ? 30.423 -3.440 -7.667 1.00 34.44 100 LEU A N 1
ATOM 724 C CA . LEU A 1 120 ? 29.356 -3.249 -8.645 1.00 46.56 100 LEU A CA 1
ATOM 725 C C . LEU A 1 120 ? 28.944 -4.537 -9.359 1.00 44.48 100 LEU A C 1
ATOM 726 O O . LEU A 1 120 ? 27.757 -4.759 -9.609 1.00 41.40 100 LEU A O 1
ATOM 731 N N . ASP A 1 121 ? 29.919 -5.381 -9.688 1.00 41.15 101 ASP A N 1
ATOM 732 C CA . ASP A 1 121 ? 29.633 -6.634 -10.381 1.00 45.50 101 ASP A CA 1
ATOM 733 C C . ASP A 1 121 ? 28.748 -7.544 -9.536 1.00 40.89 101 ASP A C 1
ATOM 734 O O . ASP A 1 121 ? 27.869 -8.226 -10.059 1.00 42.90 101 ASP A O 1
ATOM 739 N N . GLN A 1 122 ? 28.977 -7.532 -8.225 1.00 37.37 102 GLN A N 1
ATOM 740 C CA . GLN A 1 122 ? 28.188 -8.332 -7.293 1.00 37.62 102 GLN A CA 1
ATOM 741 C C . GLN A 1 122 ? 26.719 -7.913 -7.298 1.00 41.22 102 GLN A C 1
ATOM 742 O O . GLN A 1 122 ? 25.824 -8.757 -7.233 1.00 43.67 102 GLN A O 1
ATOM 748 N N . GLY A 1 123 ? 26.481 -6.607 -7.380 1.00 35.53 103 GLY A N 1
ATOM 749 C CA . GLY A 1 123 ? 25.131 -6.075 -7.359 1.00 37.58 103 GLY A CA 1
ATOM 750 C C . GLY A 1 123 ? 24.348 -6.377 -8.623 1.00 39.12 103 GLY A C 1
ATOM 751 O O . GLY A 1 123 ? 23.232 -6.898 -8.565 1.00 37.45 103 GLY A O 1
ATOM 752 N N . ILE A 1 124 ? 24.937 -6.052 -9.768 1.00 37.84 104 ILE A N 1
ATOM 753 C CA . ILE A 1 124 ? 24.280 -6.248 -11.056 1.00 39.89 104 ILE A CA 1
ATOM 754 C C . ILE A 1 124 ? 24.000 -7.726 -11.343 1.00 38.59 104 ILE A C 1
ATOM 755 O O . ILE A 1 124 ? 22.891 -8.083 -11.746 1.00 39.99 104 ILE A O 1
ATOM 760 N N . LYS A 1 125 ? 24.995 -8.583 -11.125 1.00 33.38 105 LYS A N 1
ATOM 761 C CA . LYS A 1 125 ? 24.815 -10.018 -11.345 1.00 42.58 105 LYS A CA 1
ATOM 762 C C . LYS A 1 125 ? 23.764 -10.620 -10.415 1.00 39.03 105 LYS A C 1
ATOM 763 O O . LYS A 1 125 ? 23.053 -11.542 -10.804 1.00 43.05 105 LYS A O 1
ATOM 769 N N . PHE A 1 126 ? 23.672 -10.105 -9.192 1.00 32.75 106 PHE A N 1
ATOM 770 C CA . PHE A 1 126 ? 22.664 -10.580 -8.248 1.00 35.69 106 PHE A CA 1
ATOM 771 C C . PHE A 1 126 ? 21.275 -10.290 -8.786 1.00 31.32 106 PHE A C 1
ATOM 772 O O . PHE A 1 126 ? 20.412 -11.166 -8.818 1.00 38.43 106 PHE A O 1
ATOM 780 N N . GLU A 1 127 ? 21.064 -9.049 -9.208 1.00 31.19 107 GLU A N 1
ATOM 781 C CA . GLU A 1 127 ? 19.765 -8.626 -9.710 1.00 38.72 107 GLU A CA 1
ATOM 782 C C . GLU A 1 127 ? 19.394 -9.351 -11.004 1.00 38.68 107 GLU A C 1
ATOM 783 O O . GLU A 1 127 ? 18.215 -9.534 -11.297 1.00 41.14 107 GLU A O 1
ATOM 789 N N . LYS A 1 128 ? 20.398 -9.775 -11.766 1.00 42.22 108 LYS A N 1
ATOM 790 C CA . LYS A 1 128 ? 20.156 -10.533 -12.991 1.00 52.33 108 LYS A CA 1
ATOM 791 C C . LYS A 1 128 ? 19.816 -11.986 -12.679 1.00 54.63 108 LYS A C 1
ATOM 792 O O . LYS A 1 128 ? 18.773 -12.494 -13.088 1.00 57.89 108 LYS A O 1
ATOM 798 N N . GLU A 1 129 ? 20.705 -12.640 -11.938 1.00 50.06 109 GLU A N 1
ATOM 799 C CA . GLU A 1 129 ? 20.607 -14.070 -11.663 1.00 52.52 109 GLU A CA 1
ATOM 800 C C . GLU A 1 129 ? 19.563 -14.416 -10.601 1.00 48.87 109 GLU A C 1
ATOM 801 O O . GLU A 1 129 ? 19.033 -15.525 -10.589 1.00 49.22 109 GLU A O 1
ATOM 807 N N . VAL A 1 130 ? 19.276 -13.480 -9.700 1.00 47.54 110 VAL A N 1
ATOM 808 C CA . VAL A 1 130 ? 18.328 -13.748 -8.618 1.00 49.19 110 VAL A CA 1
ATOM 809 C C . VAL A 1 130 ? 17.074 -12.878 -8.726 1.00 49.88 110 VAL A C 1
ATOM 810 O O . VAL A 1 130 ? 16.057 -13.313 -9.264 1.00 51.92 110 VAL A O 1
ATOM 814 N N . CYS A 1 131 ? 17.152 -11.654 -8.211 1.00 47.92 111 CYS A N 1
ATOM 815 C CA . CYS A 1 131 ? 16.059 -10.694 -8.330 1.00 54.00 111 CYS A CA 1
ATOM 816 C C . CYS A 1 131 ? 16.559 -9.287 -8.016 1.00 47.96 111 CYS A C 1
ATOM 817 O O . CYS A 1 131 ? 17.534 -9.125 -7.280 1.00 38.14 111 CYS A O 1
ATOM 820 N N . PRO A 1 132 ? 15.903 -8.263 -8.589 1.00 54.11 112 PRO A N 1
ATOM 821 C CA . PRO A 1 132 ? 16.282 -6.872 -8.311 1.00 49.21 112 PRO A CA 1
ATOM 822 C C . PRO A 1 132 ? 16.103 -6.549 -6.833 1.00 43.72 112 PRO A C 1
ATOM 823 O O . PRO A 1 132 ? 15.188 -7.078 -6.198 1.00 48.39 112 PRO A O 1
ATOM 827 N N . CYS A 1 133 ? 16.963 -5.704 -6.283 1.00 39.39 113 CYS A N 1
ATOM 828 C CA . CYS A 1 133 ? 16.844 -5.365 -4.875 1.00 37.31 113 CYS A CA 1
ATOM 829 C C . CYS A 1 133 ? 15.731 -4.344 -4.661 1.00 38.85 113 CYS A C 1
ATOM 830 O O . CYS A 1 133 ? 15.359 -3.609 -5.579 1.00 37.25 113 CYS A O 1
ATOM 833 N N . LEU A 1 134 ? 15.183 -4.324 -3.454 1.00 35.28 114 LEU A N 1
ATOM 834 C CA . LEU A 1 134 ? 14.191 -3.326 -3.092 1.00 40.26 114 LEU A CA 1
ATOM 835 C C . LEU A 1 134 ? 14.883 -1.993 -2.824 1.00 36.63 114 LEU A C 1
ATOM 836 O O . LEU A 1 134 ? 14.482 -0.953 -3.347 1.00 32.29 114 LEU A O 1
ATOM 841 N N . CYS A 1 135 ? 15.933 -2.040 -2.012 1.00 35.72 115 CYS A N 1
ATOM 842 C CA . CYS A 1 135 ? 16.716 -0.854 -1.690 1.00 34.97 115 CYS A CA 1
ATOM 843 C C . CYS A 1 135 ? 18.062 -1.237 -1.092 1.00 35.18 115 CYS A C 1
ATOM 844 O O . CYS A 1 135 ? 18.325 -2.412 -0.828 1.00 34.93 115 CYS A O 1
ATOM 847 N N . VAL A 1 136 ? 18.909 -0.234 -0.895 1.00 30.45 116 VAL A N 1
ATOM 848 C CA . VAL A 1 136 ? 20.189 -0.414 -0.238 1.00 33.49 116 VAL A CA 1
ATOM 849 C C . VAL A 1 136 ? 20.235 0.495 0.982 1.00 30.78 116 VAL A C 1
ATOM 850 O O . VAL A 1 136 ? 19.933 1.684 0.887 1.00 32.50 116 VAL A O 1
ATOM 854 N N . ILE A 1 137 ? 20.583 -0.066 2.133 1.00 24.98 117 ILE A N 1
ATOM 855 C CA . ILE A 1 137 ? 20.800 0.745 3.325 1.00 25.31 117 ILE A CA 1
ATOM 856 C C . ILE A 1 137 ? 22.292 0.977 3.488 1.00 25.70 117 ILE A C 1
ATOM 857 O O . ILE A 1 137 ? 23.061 0.034 3.691 1.00 28.39 117 ILE A O 1
ATOM 862 N N . ASN A 1 138 ? 22.703 2.232 3.376 1.00 26.03 118 ASN A N 1
ATOM 863 C CA . ASN A 1 138 ? 24.096 2.596 3.571 1.00 23.91 118 ASN A CA 1
ATOM 864 C C . ASN A 1 138 ? 24.272 3.273 4.924 1.00 27.27 118 ASN A C 1
ATOM 865 O O . ASN A 1 138 ? 23.868 4.422 5.103 1.00 26.16 118 ASN A O 1
ATOM 870 N N . PHE A 1 139 ? 24.853 2.552 5.880 1.00 22.96 119 PHE A N 1
ATOM 871 C CA . PHE A 1 139 ? 25.135 3.112 7.200 1.00 27.20 119 PHE A CA 1
ATOM 872 C C . PHE A 1 139 ? 26.428 3.916 7.141 1.00 32.79 119 PHE A C 1
ATOM 873 O O . PHE A 1 139 ? 27.523 3.368 7.292 1.00 34.76 119 PHE A O 1
ATOM 881 N N . ASP A 1 140 ? 26.287 5.221 6.934 1.00 30.44 120 ASP A N 1
ATOM 882 C CA . ASP A 1 140 ? 27.413 6.085 6.613 1.00 30.74 120 ASP A CA 1
ATOM 883 C C . ASP A 1 140 ? 27.992 6.782 7.838 1.00 32.27 120 ASP A C 1
ATOM 884 O O . ASP A 1 140 ? 27.262 7.390 8.621 1.00 30.07 120 ASP A O 1
ATOM 889 N N . VAL A 1 141 ? 29.309 6.686 8.000 1.00 29.33 121 VAL A N 1
ATOM 890 C CA . VAL A 1 141 ? 30.015 7.465 9.013 1.00 29.47 121 VAL A CA 1
ATOM 891 C C . VAL A 1 141 ? 31.262 8.104 8.410 1.00 26.07 121 VAL A C 1
ATOM 892 O O . VAL A 1 141 ? 31.880 7.544 7.506 1.00 26.43 121 VAL A O 1
ATOM 896 N N . SER A 1 142 ? 31.622 9.281 8.908 1.00 25.02 122 SER A N 1
ATOM 897 C CA . SER A 1 142 ? 32.839 9.958 8.478 1.00 21.45 122 SER A CA 1
ATOM 898 C C . SER A 1 142 ? 34.040 9.296 9.137 1.00 24.00 122 SER A C 1
ATOM 899 O O . SER A 1 142 ? 33.884 8.530 10.090 1.00 23.07 122 SER A O 1
ATOM 902 N N . GLU A 1 143 ? 35.236 9.581 8.633 1.00 26.80 123 GLU A N 1
ATOM 903 C CA . GLU A 1 143 ? 36.448 9.029 9.228 1.00 32.78 123 GLU A CA 1
ATOM 904 C C . GLU A 1 143 ? 36.599 9.527 10.662 1.00 26.15 123 GLU A C 1
ATOM 905 O O . GLU A 1 143 ? 37.034 8.787 11.543 1.00 27.35 123 GLU A O 1
ATOM 911 N N . GLU A 1 144 ? 36.211 10.782 10.882 1.00 26.86 124 GLU A N 1
ATOM 912 C CA . GLU A 1 144 ? 36.271 11.419 12.195 1.00 34.85 124 GLU A CA 1
ATOM 913 C C . GLU A 1 144 ? 35.386 10.710 13.224 1.00 32.23 124 GLU A C 1
ATOM 914 O O . GLU A 1 144 ? 35.786 10.512 14.374 1.00 32.97 124 GLU A O 1
ATOM 920 N N . VAL A 1 145 ? 34.177 10.344 12.808 1.00 26.17 125 VAL A N 1
ATOM 921 C CA . VAL A 1 145 ? 33.252 9.607 13.668 1.00 26.05 125 VAL A CA 1
ATOM 922 C C . VAL A 1 145 ? 33.789 8.212 13.996 1.00 27.40 125 VAL A C 1
ATOM 923 O O . VAL A 1 145 ? 33.735 7.775 15.145 1.00 26.90 125 VAL A O 1
ATOM 927 N N . MET A 1 146 ? 34.301 7.517 12.985 1.00 23.27 126 MET A N 1
ATOM 928 C CA . MET A 1 146 ? 34.913 6.206 13.188 1.00 24.60 126 MET A CA 1
ATOM 929 C C . MET A 1 146 ? 36.053 6.262 14.207 1.00 23.62 126 MET A C 1
ATOM 930 O O . MET A 1 146 ? 36.132 5.420 15.103 1.00 28.67 126 MET A O 1
ATOM 935 N N . ARG A 1 147 ? 36.935 7.249 14.061 1.00 22.31 127 ARG A N 1
ATOM 936 C CA . ARG A 1 147 ? 38.067 7.432 14.974 1.00 23.24 127 ARG A CA 1
ATOM 937 C C . ARG A 1 147 ? 37.619 7.666 16.417 1.00 28.99 127 ARG A C 1
ATOM 938 O O . ARG A 1 147 ? 38.184 7.098 17.354 1.00 29.32 127 ARG A O 1
ATOM 946 N N . LYS A 1 148 ? 36.610 8.515 16.591 1.00 25.27 128 LYS A N 1
ATOM 947 C CA . LYS A 1 148 ? 36.101 8.849 17.918 1.00 28.20 128 LYS A CA 1
ATOM 948 C C . LYS A 1 148 ? 35.421 7.632 18.535 1.00 31.25 128 LYS A C 1
ATOM 949 O O . LYS A 1 148 ? 35.336 7.494 19.756 1.00 31.93 128 LYS A O 1
ATOM 953 N N . ARG A 1 149 ? 34.953 6.739 17.671 1.00 27.19 129 ARG A N 1
ATOM 954 C CA . ARG A 1 149 ? 34.211 5.566 18.098 1.00 31.29 129 ARG A CA 1
ATOM 955 C C . ARG A 1 149 ? 35.128 4.381 18.433 1.00 28.73 129 ARG A C 1
ATOM 956 O O . ARG A 1 149 ? 34.937 3.719 19.454 1.00 25.13 129 ARG A O 1
ATOM 964 N N . LEU A 1 150 ? 36.135 4.130 17.596 1.00 25.85 130 LEU A N 1
ATOM 965 C CA . LEU A 1 150 ? 36.971 2.930 17.742 1.00 26.89 130 LEU A CA 1
ATOM 966 C C . LEU A 1 150 ? 38.361 3.183 18.327 1.00 23.04 130 LEU A C 1
ATOM 967 O O . LEU A 1 150 ? 38.950 2.300 18.955 1.00 31.01 130 LEU A O 1
ATOM 972 N N . LEU A 1 151 ? 38.897 4.376 18.110 1.00 22.78 131 LEU A N 1
ATOM 973 C CA . LEU A 1 151 ? 40.305 4.616 18.416 1.00 24.06 131 LEU A CA 1
ATOM 974 C C . LEU A 1 151 ? 40.505 5.534 19.618 1.00 32.39 131 LEU A C 1
ATOM 975 O O . LEU A 1 151 ? 39.563 6.174 20.091 1.00 30.94 131 LEU A O 1
ATOM 980 N N . LYS A 1 152 ? 41.737 5.591 20.109 1.00 28.98 132 LYS A N 1
ATOM 981 C CA . LYS A 1 152 ? 42.066 6.425 21.258 1.00 37.89 132 LYS A CA 1
ATOM 982 C C . LYS A 1 152 ? 41.996 7.906 20.883 1.00 46.32 132 LYS A C 1
ATOM 983 O O . LYS A 1 152 ? 42.231 8.271 19.732 1.00 43.45 132 LYS A O 1
ATOM 989 N N . ARG A 1 153 ? 41.662 8.757 21.847 1.00 56.96 133 ARG A N 1
ATOM 990 C CA . ARG A 1 153 ? 41.586 10.192 21.591 1.00 65.41 133 ARG A CA 1
ATOM 991 C C . ARG A 1 153 ? 42.962 10.785 21.276 1.00 64.67 133 ARG A C 1
ATOM 992 O O . ARG A 1 153 ? 43.284 11.042 20.117 1.00 64.10 133 ARG A O 1
ATOM 994 N N . VAL A 1 160 ? 49.016 2.324 20.699 1.00 83.69 140 VAL A N 1
ATOM 995 C CA . VAL A 1 160 ? 48.319 1.432 19.771 1.00 79.68 140 VAL A CA 1
ATOM 996 C C . VAL A 1 160 ? 48.331 1.962 18.333 1.00 71.08 140 VAL A C 1
ATOM 997 O O . VAL A 1 160 ? 47.460 1.617 17.533 1.00 66.57 140 VAL A O 1
ATOM 999 N N . ASP A 1 161 ? 49.340 2.771 18.014 1.00 67.30 141 ASP A N 1
ATOM 1000 C CA . ASP A 1 161 ? 49.445 3.467 16.730 1.00 60.60 141 ASP A CA 1
ATOM 1001 C C . ASP A 1 161 ? 49.254 2.584 15.486 1.00 47.93 141 ASP A C 1
ATOM 1002 O O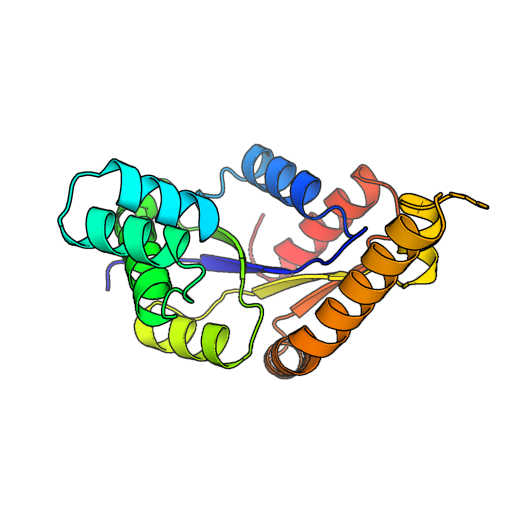 . ASP A 1 161 ? 48.408 2.883 14.644 1.00 40.03 141 ASP A O 1
ATOM 1007 N N . ASP A 1 162 ? 50.033 1.508 15.370 1.00 41.84 142 ASP A N 1
ATOM 1008 C CA . ASP A 1 162 ? 49.989 0.656 14.177 1.00 39.36 142 ASP A CA 1
ATOM 1009 C C . ASP A 1 162 ? 48.643 -0.035 13.985 1.00 36.20 142 ASP A C 1
ATOM 1010 O O . ASP A 1 162 ? 48.145 -0.128 12.863 1.00 35.50 142 ASP A O 1
ATOM 1015 N N . ASN A 1 163 ? 48.064 -0.529 15.075 1.00 32.97 143 ASN A N 1
ATOM 1016 C CA . ASN A 1 163 ? 46.755 -1.178 15.019 1.00 34.09 143 ASN A CA 1
ATOM 1017 C C . ASN A 1 163 ? 45.645 -0.206 14.631 1.00 33.58 143 ASN A C 1
ATOM 1018 O O . ASN A 1 163 ? 44.750 -0.547 13.853 1.00 28.71 143 ASN A O 1
ATOM 1023 N N . GLU A 1 164 ? 45.706 1.005 15.176 1.00 24.88 144 GLU A N 1
ATOM 1024 C CA . GLU A 1 164 ? 44.716 2.029 14.859 1.00 20.62 144 GLU A CA 1
ATOM 1025 C C . GLU A 1 164 ? 44.816 2.476 13.398 1.00 26.02 144 GLU A C 1
ATOM 1026 O O . GLU A 1 164 ? 43.800 2.669 12.730 1.00 28.93 144 GLU A O 1
ATOM 1032 N N . GLU A 1 165 ? 46.041 2.628 12.905 1.00 26.09 145 GLU A N 1
ATOM 1033 C CA . GLU A 1 165 ? 46.259 3.029 11.518 1.00 33.51 145 GLU A CA 1
ATOM 1034 C C . GLU A 1 165 ? 45.778 1.959 10.537 1.00 33.79 145 GLU A C 1
ATOM 1035 O O . GLU A 1 165 ? 45.304 2.283 9.447 1.00 30.64 145 GLU A O 1
ATOM 1041 N N . THR A 1 166 ? 45.893 0.690 10.924 1.00 31.07 146 THR A N 1
ATOM 1042 C CA . THR A 1 166 ? 45.371 -0.399 10.101 1.00 25.79 146 THR A CA 1
ATOM 1043 C C . THR A 1 166 ? 43.863 -0.249 9.901 1.00 24.51 146 THR A C 1
ATOM 1044 O O . THR A 1 166 ? 43.349 -0.432 8.796 1.00 26.57 146 THR A O 1
ATOM 1048 N N . ILE A 1 167 ? 43.162 0.100 10.975 1.00 24.70 147 ILE A N 1
ATOM 1049 C CA . ILE A 1 167 ? 41.718 0.314 10.922 1.00 27.52 147 ILE A CA 1
ATOM 1050 C C . ILE A 1 167 ? 41.360 1.560 10.105 1.00 27.39 147 ILE A C 1
ATOM 1051 O O . ILE A 1 167 ? 40.364 1.572 9.374 1.00 26.11 147 ILE A O 1
ATOM 1056 N N . VAL A 1 168 ? 42.170 2.608 10.226 1.00 22.85 148 VAL A N 1
ATOM 1057 C CA . VAL A 1 168 ? 41.981 3.798 9.400 1.00 26.72 148 VAL A CA 1
ATOM 1058 C C . VAL A 1 168 ? 42.089 3.441 7.917 1.00 28.27 148 VAL A C 1
ATOM 1059 O O . VAL A 1 168 ? 41.234 3.825 7.121 1.00 23.93 148 VAL A O 1
ATOM 1063 N N . LYS A 1 169 ? 43.126 2.688 7.559 1.00 26.95 149 LYS A N 1
ATOM 1064 C CA . LYS A 1 169 ? 43.311 2.224 6.183 1.00 28.29 149 LYS A CA 1
ATOM 1065 C C . LYS A 1 169 ? 42.189 1.294 5.726 1.00 26.22 149 LYS A C 1
ATOM 1066 O O . LYS A 1 169 ? 41.785 1.319 4.563 1.00 26.02 149 LYS A O 1
ATOM 1072 N N . ARG A 1 170 ? 41.694 0.463 6.636 1.00 22.88 150 ARG A N 1
ATOM 1073 C CA . ARG A 1 170 ? 40.589 -0.432 6.303 1.00 27.25 150 ARG A CA 1
ATOM 1074 C C . ARG A 1 170 ? 39.324 0.376 6.022 1.00 25.88 150 ARG A C 1
ATOM 1075 O O . ARG A 1 170 ? 38.544 0.037 5.130 1.00 26.04 150 ARG A O 1
ATOM 1083 N N . PHE A 1 171 ? 39.137 1.448 6.786 1.00 20.35 151 PHE A N 1
ATOM 1084 C CA . PHE A 1 171 ? 38.034 2.379 6.574 1.00 18.87 151 PHE A CA 1
ATOM 1085 C C . PHE A 1 171 ? 38.125 3.037 5.195 1.00 22.95 151 PHE A C 1
ATOM 1086 O O . PHE A 1 171 ? 37.144 3.092 4.456 1.00 26.69 151 PHE A O 1
ATOM 1094 N N . ARG A 1 172 ? 39.306 3.546 4.862 1.00 21.93 152 ARG A N 1
ATOM 1095 C CA . ARG A 1 172 ? 39.510 4.253 3.605 1.00 23.40 152 ARG A CA 1
ATOM 1096 C C . ARG A 1 172 ? 39.433 3.299 2.422 1.00 28.26 152 ARG A C 1
ATOM 1097 O O . ARG A 1 172 ? 38.907 3.655 1.366 1.00 25.53 152 ARG A O 1
ATOM 1105 N N . THR A 1 173 ? 39.961 2.089 2.598 1.00 25.21 153 THR A N 1
ATOM 1106 C CA . THR A 1 173 ? 39.858 1.058 1.569 1.00 26.41 153 THR A CA 1
ATOM 1107 C C . THR A 1 173 ? 38.394 0.710 1.298 1.00 24.68 153 THR A C 1
ATOM 1108 O O . THR A 1 173 ? 37.975 0.631 0.147 1.00 25.29 153 THR A O 1
ATOM 1112 N N . PHE A 1 174 ? 37.616 0.525 2.361 1.00 26.28 154 PHE A N 1
ATOM 1113 C CA . PHE A 1 174 ? 36.196 0.210 2.213 1.00 27.96 154 PHE A CA 1
ATOM 1114 C C . PHE A 1 174 ? 35.424 1.358 1.558 1.00 26.29 154 PHE A C 1
ATOM 1115 O O . PHE A 1 174 ? 34.593 1.131 0.682 1.00 24.84 154 PHE A O 1
ATOM 1123 N N . ASN A 1 175 ? 35.696 2.584 1.999 1.00 21.70 155 ASN A N 1
ATOM 1124 C CA . ASN A 1 175 ? 35.029 3.768 1.464 1.00 27.48 155 ASN A CA 1
ATOM 1125 C C . ASN A 1 175 ? 35.253 3.916 -0.041 1.00 29.64 155 ASN A C 1
ATOM 1126 O O . ASN A 1 175 ? 34.318 4.193 -0.793 1.00 35.66 155 ASN A O 1
ATOM 1131 N N . GLU A 1 176 ? 36.493 3.715 -0.476 1.00 22.56 156 GLU A N 1
ATOM 1132 C CA . GLU A 1 176 ? 36.838 3.810 -1.890 1.00 26.41 156 GLU A CA 1
ATOM 1133 C C . GLU A 1 176 ? 36.279 2.634 -2.688 1.00 25.80 156 GLU A C 1
ATOM 1134 O O . GLU A 1 176 ? 35.758 2.811 -3.793 1.00 26.53 156 GLU A O 1
ATOM 1140 N N . LEU A 1 177 ? 36.394 1.437 -2.124 1.00 25.78 157 LEU A N 1
ATOM 1141 C CA . LEU A 1 177 ? 35.952 0.223 -2.796 1.00 28.14 157 LEU A CA 1
ATOM 1142 C C . LEU A 1 177 ? 34.469 0.272 -3.155 1.00 26.84 157 LEU A C 1
ATOM 1143 O O . LEU A 1 177 ? 34.076 -0.158 -4.235 1.00 28.11 157 LEU A O 1
ATOM 1148 N N . THR A 1 178 ? 33.656 0.817 -2.256 1.00 25.93 158 THR A N 1
ATOM 1149 C CA . THR A 1 178 ? 32.205 0.772 -2.419 1.00 27.46 158 THR A CA 1
ATOM 1150 C C . THR A 1 178 ? 31.606 1.991 -3.126 1.00 26.81 158 THR A C 1
ATOM 1151 O O . THR A 1 178 ? 30.392 2.062 -3.308 1.00 26.31 158 THR A O 1
ATOM 1155 N N . LYS A 1 179 ? 32.447 2.943 -3.524 1.00 24.41 159 LYS A N 1
ATOM 1156 C CA . LYS A 1 179 ? 31.962 4.158 -4.191 1.00 30.12 159 LYS A CA 1
ATOM 1157 C C . LYS A 1 179 ? 31.120 3.917 -5.452 1.00 28.84 159 LYS A C 1
ATOM 1158 O O . LYS A 1 179 ? 30.018 4.453 -5.554 1.00 29.03 159 LYS A O 1
ATOM 1164 N N . PRO A 1 180 ? 31.626 3.118 -6.414 1.00 32.01 160 PRO A N 1
ATOM 1165 C CA . PRO A 1 180 ? 30.793 2.968 -7.615 1.00 28.73 160 PRO A CA 1
ATOM 1166 C C . PRO A 1 180 ? 29.514 2.156 -7.395 1.00 30.49 160 PRO A C 1
ATOM 1167 O O . PRO A 1 180 ? 28.544 2.372 -8.119 1.00 26.71 160 PRO A O 1
ATOM 1171 N N . VAL A 1 181 ? 29.493 1.247 -6.425 1.00 31.58 161 VAL A N 1
ATOM 1172 C CA . VAL A 1 181 ? 28.269 0.482 -6.198 1.00 30.74 161 VAL A CA 1
ATOM 1173 C C . VAL A 1 181 ? 27.201 1.348 -5.528 1.00 28.45 161 VAL A C 1
ATOM 1174 O O . VAL A 1 181 ? 26.017 1.250 -5.850 1.00 29.34 161 VAL A O 1
ATOM 1178 N N . ILE A 1 182 ? 27.630 2.223 -4.625 1.00 27.77 162 ILE A N 1
ATOM 1179 C CA . ILE A 1 182 ? 26.717 3.153 -3.973 1.00 27.99 162 ILE A CA 1
ATOM 1180 C C . ILE A 1 182 ? 26.176 4.180 -4.968 1.00 31.46 162 ILE A C 1
ATOM 1181 O O . ILE A 1 182 ? 24.982 4.479 -4.975 1.00 34.12 162 ILE A O 1
ATOM 1186 N N . GLU A 1 183 ? 27.052 4.712 -5.816 1.00 26.78 163 GLU A N 1
ATOM 1187 C CA . GLU A 1 183 ? 26.625 5.675 -6.828 1.00 32.54 163 GLU A CA 1
ATOM 1188 C C . GLU A 1 183 ? 25.650 5.053 -7.831 1.00 31.29 163 GLU A C 1
ATOM 1189 O O . GLU A 1 183 ? 24.691 5.698 -8.250 1.00 31.82 163 GLU A O 1
ATOM 1195 N N . HIS A 1 184 ? 25.896 3.798 -8.199 1.00 29.59 164 HIS A N 1
ATOM 1196 C CA . HIS A 1 184 ? 25.034 3.071 -9.130 1.00 31.19 164 HIS A CA 1
ATOM 1197 C C . HIS A 1 184 ? 23.588 2.971 -8.641 1.00 32.00 164 HIS A C 1
ATOM 1198 O O . HIS A 1 184 ? 22.649 3.220 -9.397 1.00 30.59 164 HIS A O 1
ATOM 1205 N N . TYR A 1 185 ? 23.403 2.608 -7.377 1.00 24.41 165 TYR A N 1
ATOM 1206 C CA . TYR A 1 185 ? 22.052 2.483 -6.839 1.00 28.16 165 TYR A CA 1
ATOM 1207 C C . TYR A 1 185 ? 21.462 3.823 -6.408 1.00 33.77 165 TYR A C 1
ATOM 1208 O O . TYR A 1 185 ? 20.243 3.971 -6.328 1.00 30.29 165 TYR A O 1
ATOM 1217 N N . LYS A 1 186 ? 22.324 4.798 -6.136 1.00 26.51 166 LYS A N 1
ATOM 1218 C CA . LYS A 1 186 ? 21.859 6.137 -5.793 1.00 31.84 166 LYS A CA 1
ATOM 1219 C C . LYS A 1 186 ? 21.178 6.794 -6.994 1.00 31.23 166 LYS A C 1
ATOM 1220 O O . LYS A 1 186 ? 20.174 7.488 -6.844 1.00 36.95 166 LYS A O 1
ATOM 1226 N N . GLN A 1 187 ? 21.725 6.562 -8.184 1.00 28.34 167 GLN A N 1
ATOM 1227 C CA . GLN A 1 187 ? 21.142 7.077 -9.421 1.00 35.06 167 GLN A CA 1
ATOM 1228 C C . GLN A 1 187 ? 19.751 6.507 -9.683 1.00 34.48 167 GLN A C 1
ATOM 1229 O O . GLN A 1 187 ? 18.938 7.131 -10.364 1.00 29.40 167 GLN A O 1
ATOM 1235 N N . GLN A 1 188 ? 19.485 5.322 -9.141 1.00 27.31 168 GLN A N 1
ATOM 1236 C CA . GLN A 1 188 ? 18.191 4.672 -9.321 1.00 35.98 168 GLN A CA 1
ATOM 1237 C C . GLN A 1 188 ? 17.243 5.019 -8.184 1.00 29.88 168 GLN A C 1
ATOM 1238 O O . GLN A 1 188 ? 16.138 4.479 -8.107 1.00 31.49 168 GLN A O 1
ATOM 1244 N N . ASN A 1 189 ? 17.692 5.909 -7.301 1.00 28.29 169 ASN A N 1
ATOM 1245 C CA . ASN A 1 189 ? 16.899 6.336 -6.153 1.00 32.53 169 ASN A CA 1
ATOM 1246 C C . ASN A 1 189 ? 16.561 5.162 -5.236 1.00 33.96 169 ASN A C 1
ATOM 1247 O O . ASN A 1 189 ? 15.445 5.067 -4.725 1.00 40.54 169 ASN A O 1
ATOM 1252 N N . LYS A 1 190 ? 17.531 4.273 -5.024 1.00 32.48 170 LYS A N 1
ATOM 1253 C CA . LYS A 1 190 ? 17.311 3.065 -4.224 1.00 29.53 170 LYS A CA 1
ATOM 1254 C C . LYS A 1 190 ? 18.217 2.984 -2.998 1.00 31.37 170 LYS A C 1
ATOM 1255 O O . LYS A 1 190 ? 18.244 1.961 -2.314 1.00 32.22 170 LYS A O 1
ATOM 1261 N N . VAL A 1 191 ? 18.962 4.050 -2.722 1.00 27.06 171 VAL A N 1
ATOM 1262 C CA . VAL A 1 191 ? 19.861 4.055 -1.571 1.00 28.02 171 VAL A CA 1
ATOM 1263 C C . VAL A 1 191 ? 19.282 4.841 -0.403 1.00 32.98 171 VAL A C 1
ATOM 1264 O O . VAL A 1 191 ? 18.910 6.008 -0.546 1.00 30.61 171 VAL A O 1
ATOM 1268 N N . ILE A 1 192 ? 19.182 4.182 0.746 1.00 26.06 172 ILE A N 1
ATOM 1269 C CA . ILE A 1 192 ? 18.845 4.859 1.988 1.00 27.39 172 ILE A CA 1
ATOM 1270 C C . ILE A 1 192 ? 20.140 5.193 2.715 1.00 28.76 172 ILE A C 1
ATOM 1271 O O . ILE A 1 192 ? 20.788 4.314 3.290 1.00 30.08 172 ILE A O 1
ATOM 1276 N N . THR A 1 193 ? 20.531 6.460 2.669 1.00 27.76 173 THR A N 1
ATOM 1277 C CA . THR A 1 193 ? 21.755 6.890 3.331 1.00 30.06 173 THR A CA 1
ATOM 1278 C C . THR A 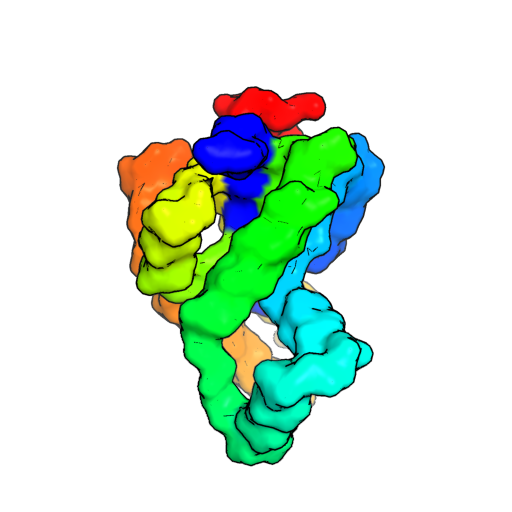1 193 ? 21.451 7.253 4.777 1.00 31.41 173 THR A C 1
ATOM 1279 O O . THR A 1 193 ? 20.766 8.242 5.049 1.00 26.70 173 THR A O 1
ATOM 1283 N N . ILE A 1 194 ? 21.944 6.438 5.703 1.00 28.50 174 ILE A N 1
ATOM 1284 C CA . ILE A 1 194 ? 21.700 6.676 7.116 1.00 23.26 174 ILE A CA 1
ATOM 1285 C C . ILE A 1 194 ? 22.910 7.344 7.752 1.00 26.59 174 ILE A C 1
ATOM 1286 O O . ILE A 1 194 ? 24.037 6.874 7.604 1.00 24.70 174 ILE A O 1
ATOM 1291 N N . ASP A 1 195 ? 22.678 8.459 8.436 1.00 26.29 175 ASP A N 1
ATOM 1292 C CA . ASP A 1 195 ? 23.719 9.094 9.234 1.00 28.82 175 ASP A CA 1
ATOM 1293 C C . ASP A 1 195 ? 23.887 8.260 10.504 1.00 28.57 175 ASP A C 1
ATOM 1294 O O . ASP A 1 195 ? 23.058 8.318 11.413 1.00 31.75 175 ASP A O 1
ATOM 1299 N N . ALA A 1 196 ? 24.960 7.479 10.562 1.00 26.69 176 ALA A N 1
ATOM 1300 C CA . ALA A 1 196 ? 25.161 6.555 11.671 1.00 31.88 176 ALA A CA 1
ATOM 1301 C C . ALA A 1 196 ? 26.062 7.127 12.767 1.00 33.31 176 ALA A C 1
ATOM 1302 O O . ALA A 1 196 ? 26.655 6.379 13.546 1.00 29.36 176 ALA A O 1
ATOM 1304 N N . SER A 1 197 ? 26.144 8.453 12.837 1.00 28.66 177 SER A N 1
ATOM 1305 C CA . SER A 1 197 ? 26.943 9.116 13.865 1.00 36.60 177 SER A CA 1
ATOM 1306 C C . SER A 1 197 ? 26.169 9.279 15.172 1.00 35.96 177 SER A C 1
ATOM 1307 O O . SER A 1 197 ? 26.748 9.619 16.204 1.00 37.04 177 SER A O 1
ATOM 1310 N N . GLY A 1 198 ? 24.863 9.033 15.123 1.00 35.82 178 GLY A N 1
ATOM 1311 C CA . GLY A 1 198 ? 24.016 9.170 16.296 1.00 34.27 178 GLY A CA 1
ATOM 1312 C C . GLY A 1 198 ? 24.018 7.924 17.163 1.00 35.00 178 GLY A C 1
ATOM 1313 O O . GLY A 1 198 ? 24.857 7.041 16.989 1.00 30.57 178 GLY A O 1
ATOM 1314 N N . THR A 1 199 ? 23.076 7.852 18.099 1.00 34.07 179 THR A N 1
ATOM 1315 C CA . THR A 1 199 ? 22.962 6.697 18.986 1.00 35.27 179 THR A CA 1
ATOM 1316 C C . THR A 1 199 ? 22.337 5.507 18.267 1.00 36.07 179 THR A C 1
ATOM 1317 O O . THR A 1 199 ? 21.780 5.655 17.180 1.00 35.45 179 THR A O 1
ATOM 1321 N N . VAL A 1 200 ? 22.419 4.332 18.886 1.00 35.56 180 VAL A N 1
ATOM 1322 C CA . VAL A 1 200 ? 21.861 3.117 18.303 1.00 38.83 180 VAL A CA 1
ATOM 1323 C C . VAL A 1 200 ? 20.350 3.249 18.098 1.00 36.69 180 VAL A C 1
ATOM 1324 O O . VAL A 1 200 ? 19.823 2.871 17.051 1.00 34.06 180 VAL A O 1
ATOM 1328 N N . ASP A 1 201 ? 19.669 3.812 19.093 1.00 35.53 181 ASP A N 1
ATOM 1329 C CA . ASP A 1 201 ? 18.221 4.012 19.038 1.00 43.42 181 ASP A CA 1
ATOM 1330 C C . ASP A 1 201 ? 17.798 5.046 17.991 1.00 38.18 181 ASP A C 1
ATOM 1331 O O . ASP A 1 201 ? 16.793 4.863 17.306 1.00 34.62 181 ASP A O 1
ATOM 1336 N N . ALA A 1 202 ? 18.555 6.136 17.882 1.00 34.30 182 ALA A N 1
ATOM 1337 C CA . ALA A 1 202 ? 18.248 7.182 16.911 1.00 32.11 182 ALA A CA 1
ATOM 1338 C C . ALA A 1 202 ? 18.442 6.678 15.485 1.00 29.25 182 ALA A C 1
ATOM 1339 O O . ALA A 1 202 ? 17.662 7.001 14.585 1.00 27.85 182 ALA A O 1
ATOM 1341 N N . ILE A 1 203 ? 19.488 5.885 15.286 1.00 26.04 183 ILE A N 1
ATOM 1342 C CA . ILE A 1 203 ? 19.753 5.280 13.987 1.00 25.71 183 ILE A CA 1
ATOM 1343 C C . ILE A 1 203 ? 18.641 4.301 13.611 1.00 24.93 183 ILE A C 1
ATOM 1344 O O . ILE A 1 203 ? 18.163 4.300 12.477 1.00 29.43 183 ILE A O 1
ATOM 1349 N N . PHE A 1 204 ? 18.220 3.482 14.571 1.00 24.54 184 PHE A N 1
ATOM 1350 C CA . PHE A 1 204 ? 17.203 2.467 14.316 1.00 24.16 184 PHE A CA 1
ATOM 1351 C C . PHE A 1 204 ? 15.862 3.100 13.958 1.00 25.98 184 PHE A C 1
ATOM 1352 O O . PHE A 1 204 ? 15.181 2.647 13.039 1.00 26.04 184 PHE A O 1
ATOM 1360 N N . ASP A 1 205 ? 15.489 4.148 14.687 1.00 24.16 185 ASP A N 1
ATOM 1361 C CA . ASP A 1 205 ? 14.250 4.871 14.406 1.00 30.54 185 ASP A CA 1
ATOM 1362 C C . ASP A 1 205 ? 14.264 5.491 13.006 1.00 26.30 185 ASP A C 1
ATOM 1363 O O . ASP A 1 205 ? 13.266 5.435 12.284 1.00 26.15 185 ASP A O 1
ATOM 1368 N N . LYS A 1 206 ? 15.396 6.078 12.624 1.00 24.92 186 LYS A N 1
ATOM 1369 C CA . LYS A 1 206 ? 15.533 6.683 11.297 1.00 26.57 186 LYS A CA 1
ATOM 1370 C C . LYS A 1 206 ? 15.455 5.637 10.184 1.00 25.85 186 LYS A C 1
ATOM 1371 O O . LYS A 1 206 ? 14.799 5.859 9.165 1.00 24.91 186 LYS A O 1
ATOM 1377 N N . VAL A 1 207 ? 16.118 4.500 10.385 1.00 25.29 187 VAL A N 1
ATOM 1378 C CA . VAL A 1 207 ? 16.076 3.406 9.418 1.00 28.39 187 VAL A CA 1
ATOM 1379 C C . VAL A 1 207 ? 14.646 2.940 9.170 1.00 27.49 187 VAL A C 1
ATOM 1380 O O . VAL A 1 207 ? 14.235 2.746 8.026 1.00 23.86 187 VAL A O 1
ATOM 1384 N N . ASN A 1 208 ? 13.886 2.769 10.246 1.00 27.62 188 ASN A N 1
ATOM 1385 C CA . ASN A 1 208 ? 12.497 2.336 10.129 1.00 28.85 188 ASN A CA 1
ATOM 1386 C C . ASN A 1 208 ? 11.623 3.372 9.434 1.00 28.79 188 ASN A C 1
ATOM 1387 O O . ASN A 1 208 ? 10.687 3.019 8.721 1.00 27.05 188 ASN A O 1
ATOM 1392 N N . HIS A 1 209 ? 11.933 4.648 9.647 1.00 30.64 189 HIS A N 1
ATOM 1393 C CA . HIS A 1 209 ? 11.206 5.734 9.000 1.00 33.37 189 HIS A CA 1
ATOM 1394 C C . HIS A 1 209 ? 11.449 5.719 7.494 1.00 34.29 189 HIS A C 1
ATOM 1395 O O . HIS A 1 209 ? 10.525 5.895 6.702 1.00 31.98 189 HIS A O 1
ATOM 1402 N N . GLU A 1 210 ? 12.697 5.490 7.104 1.00 30.61 190 GLU A N 1
ATOM 1403 C CA . GLU A 1 210 ? 13.058 5.464 5.691 1.00 27.00 190 GLU A CA 1
ATOM 1404 C C . GLU A 1 210 ? 12.546 4.208 4.983 1.00 27.63 190 GLU A C 1
ATOM 1405 O O . GLU A 1 210 ? 12.106 4.278 3.837 1.00 27.92 190 GLU A O 1
ATOM 1411 N N . LEU A 1 211 ? 12.591 3.067 5.670 1.00 28.91 191 LEU A N 1
ATOM 1412 C CA . LEU A 1 211 ? 12.105 1.806 5.105 1.00 31.99 191 LEU A CA 1
ATOM 1413 C C . LEU A 1 211 ? 10.612 1.844 4.780 1.00 32.27 191 LEU A C 1
ATOM 1414 O O . LEU A 1 211 ? 10.138 1.097 3.923 1.00 31.34 191 LEU A O 1
ATOM 1419 N N . GLN A 1 212 ? 9.877 2.708 5.473 1.00 30.47 192 GLN A N 1
ATOM 1420 C CA . GLN A 1 212 ? 8.450 2.883 5.223 1.00 41.35 192 GLN A CA 1
ATOM 1421 C C . GLN A 1 212 ? 8.210 3.374 3.803 1.00 38.77 192 GLN A C 1
ATOM 1422 O O . GLN A 1 212 ? 7.237 2.988 3.161 1.00 39.88 192 GLN A O 1
ATOM 1428 N N . LYS A 1 213 ? 9.113 4.221 3.317 1.00 36.30 193 LYS A N 1
ATOM 1429 C CA . LYS A 1 213 ? 9.006 4.783 1.974 1.00 40.83 193 LYS A CA 1
ATOM 1430 C C . LYS A 1 213 ? 9.128 3.713 0.890 1.00 40.58 193 LYS A C 1
ATOM 1431 O O . LYS A 1 213 ? 8.681 3.912 -0.237 1.00 42.84 193 LYS A O 1
ATOM 1437 N N . PHE A 1 214 ? 9.734 2.581 1.230 1.00 34.89 194 PHE A N 1
ATOM 1438 C CA . PHE A 1 214 ? 9.840 1.471 0.286 1.00 34.56 194 PHE A CA 1
ATOM 1439 C C . PHE A 1 214 ? 8.790 0.401 0.565 1.00 37.07 194 PHE A C 1
ATOM 1440 O O . PHE A 1 214 ? 8.900 -0.729 0.090 1.00 41.90 194 PHE A O 1
ATOM 1448 N N . GLY A 1 215 ? 7.771 0.770 1.337 1.00 40.96 195 GLY A N 1
ATOM 1449 C CA . GLY A 1 215 ? 6.665 -0.123 1.632 1.00 43.42 195 GLY A CA 1
ATOM 1450 C C . GLY A 1 215 ? 6.969 -1.199 2.658 1.00 44.96 195 GLY A C 1
ATOM 1451 O O . GLY A 1 215 ? 6.291 -2.224 2.699 1.00 47.05 195 GLY A O 1
ATOM 1452 N N . VAL A 1 216 ? 7.985 -0.977 3.488 1.00 40.57 196 VAL A N 1
ATOM 1453 C CA . VAL A 1 216 ? 8.319 -1.921 4.555 1.00 44.19 196 VAL A CA 1
ATOM 1454 C C . VAL A 1 21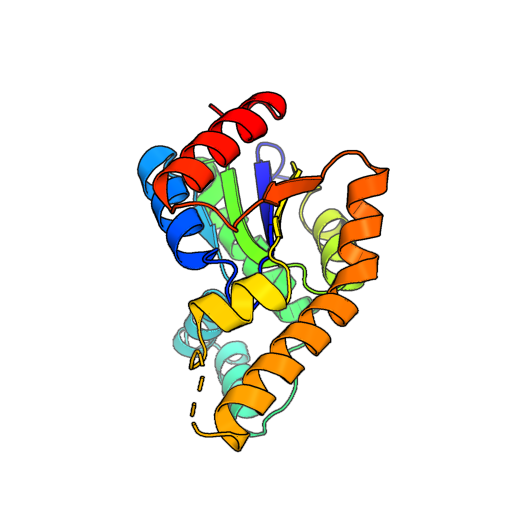6 ? 7.959 -1.352 5.930 1.00 52.90 196 VAL A C 1
ATOM 1455 O O . VAL A 1 216 ? 8.583 -0.399 6.397 1.00 54.93 196 VAL A O 1
ATOM 1459 N N . LYS A 1 217 ? 6.956 -1.940 6.575 1.00 52.28 197 LYS A N 1
ATOM 1460 C CA . LYS A 1 217 ? 6.499 -1.448 7.872 1.00 62.36 197 LYS A CA 1
ATOM 1461 C C . LYS A 1 217 ? 6.003 -2.571 8.777 1.00 67.28 197 LYS A C 1
ATOM 1462 O O . LYS A 1 217 ? 6.049 -3.746 8.411 1.00 71.33 197 LYS A O 1
#

GO terms:
  GO:0004017 AMP kinase activity (F, IDA)
  GO:0006172 ADP biosynthetic process (P, IDA)
  GO:0006756 AMP phosphorylation (P, IDA)
  GO:0016208 AMP binding (F, IC)
  GO:0005524 ATP binding (F, IC)

B-factor: mean 41.37, std 14.04, range [17.6, 90.23]

InterPro domains:
  IPR000850 Adenylate kinase/UMP-CMP kinase [MF_00235] (10-192)
  IPR000850 Adenylate kinase/UMP-CMP kinase [PR00094] (13-26)
  IPR000850 Adenylate kinase/UMP-CMP kinase [PR00094] (41-55)
  IPR000850 Adenylate kinase/UMP-CMP kinase [PR00094] (91-107)
  IPR000850 Adenylate kinase/UMP-CMP kinase [PR00094] (139-154)
  IPR000850 Adenylate kinase/UMP-CMP kinase [PR00094] (156-170)
  IPR000850 Adenylate kinase/UMP-CMP kinase [PTHR23359] (6-188)
  IPR000850 Adenylate kinase/UMP-CMP kinase [cd01428] (11-183)
  IPR027417 P-loop containing nucleoside triphosphate hydrolase [G3DSA:3.40.50.300] (4-197)
  IPR027417 P-loop containing nucleoside triphosphate hydrolase [SSF52540] (5-193)
  IPR033690 Adenylate kinase, conserved site [PS00113] (91-102)

Radius of gyration: 17.26 Å; Cα contacts (8 Å, |Δi|>4): 250; chains: 1; bounding box: 44×44×35 Å

Nearest PDB structures (foldseek):
  3umf-assembly1_A  TM=1.005E+00  e=7.557E-35  Schistosoma mansoni
  7de3-assembly1_A  TM=9.396E-01  e=3.410E-19  Homo sapiens
  2bwj-assembly2_F  TM=9.518E-01  e=6.299E-18  Homo sapiens
  5ycf-assembly1_B  TM=8.028E-01  e=1.746E-18  Xiphophorus maculatus
  5x6l-assembly2_B  TM=8.043E-01  e=2.626E-18  Notothenia coriiceps

Secondary structure (DSSP, 8-state):
--TTS-EEEEEE--TT--HHHHHHHHHHHH--EEE-HHHHHHHHHTT--HHHHHHHHHHHHTPPPPHHHHHHHHHHHHHHHTTT-SEEEEETB-SSHHHHHHHHHHT---SEEEEEE--HHHHHHHHS---HHHHHHHHHHHHHHHHHTHHHHHHHHTTT-EEEEETTS-HHHHHHHHHHHHHTTT--

Organism: Schistosoma mansoni (NCBI:txid6183)

Foldseek 3Di:
DLLPLAAEEEEADAQLLCSVVLVVVCCVVQVAAEDELVVLLVVLLVVPDPVNVVSVVCVVVVHDDDLVVSLVSVQVVCSVCCVVDRYYYYYNPDLAQVSQVVNCVVHNHHLAYEYSDDDLVLSCVRPHDCPVVVSVVSSVRRVCSVVSRVVVQVVRVVVVRYDYFDSSDDPVVRNVSVVVVVVVSVRD

Solvent-accessible surface area: 10543 Å² total; per-residue (Å²): 121,70,12,90,69,14,63,0,0,0,0,2,8,18,27,12,2,42,46,35,60,3,0,119,49,0,42,144,114,30,129,8,21,79,9,27,44,46,101,30,24,162,56,26,36,124,66,49,34,115,123,0,140,84,4,113,32,26,74,143,143,64,81,163,33,58,30,104,34,17,10,55,14,1,84,103,10,0,94,167,62,11,140,86,36,38,28,0,0,1,26,19,12,1,98,74,57,67,35,0,83,64,0,34,141,86,18,10,88,4,39,0,3,0,15,3,69,14,50,36,125,37,0,93,136,100,88,23,174,145,105,125,113,109,40,77,65,49,1,96,146,20,104,87,22,69,106,65,2,109,72,1,26,84,51,2,99,137,80,130,46,25,8,72,1,103,0,54,36,93,73,96,56,9,25,95,98,0,23,99,23,0,112,139,54,56,3,103